Protein AF-A0A8T5IZY3-F1 (afdb_monomer)

Mean predicted aligned error: 6.96 Å

Sequence (265 aa):
MLPIDNRLINNSIRSVAPKVHHLTQMDPHIESLRITPIKRRDYFAEVILPKFEGLDMETSAYTENGKRSVQFMKNILPFMVIAEYDPINHKMFIIPDNLGWGTNETGLTTILGHELVHRCQFLDNPHFLDTYKFLVKKVFGSNAFDIDADEDKSYSDFIQPFMTLVEGDATFVQEQLKNEFYQGAKYNTSGLVNILGVAIGLSSLVTNKRGLMKKVMQYQKGKEIISCIYNESGRGAINRLYQLDYKQIDDIFRLNPFMYKTHIK

Nearest PDB structures (foldseek):
  1ukw-assembly1_A  TM=2.834E-01  e=6.296E+00  Thermus thermophilus

Radius of gyration: 17.86 Å; Cα contacts (8 Å, |Δi|>4): 382; chains: 1; bounding box: 42×43×47 Å

pLDDT: mean 82.26, std 17.33, range [35.75, 98.62]

Secondary structure (DSSP, 8-state):
-----HHHHHHHHHHHHHHHHHHHSS---GGG-EEEE--GGGHIIIIIHHHHHTTT-B----SHHHHHHHHHHHHTGGGT-SEEEETTTTEEEE-GGGB-TT--HHHHHHHHHHHHHHHHHHHS-HHHHHHHHHHHHHHHTTBSSS--TT--TTHHHHHHHHHHHHHHHHHHHHHHIIIII-TT----B-SS---TTTTTTHHHHSS-HHHHHHHHHHHHHHHHHHHHHHHHH-HHHHHHHTTS-HHHHHHHHHS-TT-GGGT--

Solvent-accessible surface area (backbone atoms only — not comparable to full-atom values): 14487 Å² total; per-residue (Å²): 127,74,82,84,44,72,68,55,54,51,51,32,48,68,64,30,40,66,53,48,24,68,72,65,76,40,66,51,57,70,90,74,57,45,77,45,81,44,56,48,87,44,39,39,72,74,47,54,48,53,46,41,48,68,65,76,29,42,79,64,50,83,44,75,66,8,43,49,47,50,50,44,49,55,72,48,49,41,65,28,37,48,53,48,55,40,80,73,77,57,35,33,40,32,23,64,87,42,61,25,83,74,33,40,72,49,18,52,25,37,54,54,36,26,37,36,41,53,45,16,58,38,67,78,22,55,68,44,39,52,49,50,55,50,40,50,42,44,58,30,45,66,25,67,36,32,79,58,92,85,52,58,67,70,39,54,68,34,48,51,36,48,48,20,53,56,48,2,46,23,51,44,51,29,51,48,44,31,69,76,77,27,73,82,43,31,70,35,71,64,90,49,72,83,42,77,75,57,90,68,58,45,84,52,48,78,76,40,78,67,43,52,57,54,50,55,56,41,33,54,49,22,23,52,48,43,52,51,46,36,76,75,59,32,60,70,52,59,60,51,56,56,74,50,55,61,64,61,41,28,56,59,64,69,46,62,87,87,65,61,85,81,79,77,126

Structure (mmCIF, N/CA/C/O backbone):
data_AF-A0A8T5IZY3-F1
#
_entry.id   AF-A0A8T5IZY3-F1
#
loop_
_atom_site.group_PDB
_atom_site.id
_atom_site.type_symbol
_atom_site.label_atom_id
_atom_site.label_alt_id
_atom_site.label_comp_id
_atom_site.label_asym_id
_atom_site.label_entity_id
_atom_site.label_seq_id
_atom_site.pdbx_PDB_ins_code
_atom_site.Cartn_x
_atom_site.Cartn_y
_atom_site.Cartn_z
_atom_site.occupancy
_atom_site.B_iso_or_equiv
_atom_site.auth_seq_id
_atom_site.auth_comp_id
_atom_site.auth_asym_id
_atom_site.auth_atom_id
_atom_site.pdbx_PDB_model_num
ATOM 1 N N . MET A 1 1 ? 7.175 -11.238 24.015 1.00 64.50 1 MET A N 1
ATOM 2 C CA . MET A 1 1 ? 7.022 -11.031 22.558 1.00 64.50 1 MET A CA 1
ATOM 3 C C . MET A 1 1 ? 5.598 -11.421 22.198 1.00 64.50 1 MET A C 1
ATOM 5 O O . MET A 1 1 ? 5.139 -12.422 22.734 1.00 64.50 1 MET A O 1
ATOM 9 N N . LEU A 1 2 ? 4.878 -10.614 21.414 1.00 74.44 2 LEU A N 1
ATOM 10 C CA . LEU A 1 2 ? 3.497 -10.918 21.017 1.00 74.44 2 LEU A CA 1
ATOM 11 C C . LEU A 1 2 ? 3.518 -12.124 20.053 1.00 74.44 2 LEU A C 1
ATOM 13 O O . LEU A 1 2 ? 4.199 -12.028 19.033 1.00 74.44 2 LEU A O 1
ATOM 17 N N . PRO A 1 3 ? 2.861 -13.258 20.359 1.00 81.56 3 PRO A N 1
ATOM 18 C CA . PRO A 1 3 ? 2.833 -14.400 19.451 1.00 81.56 3 PRO A CA 1
ATOM 19 C C . PRO A 1 3 ? 1.930 -14.074 18.259 1.00 81.56 3 PRO A C 1
ATOM 21 O O . PRO A 1 3 ? 0.710 -14.016 18.389 1.00 81.56 3 PRO A O 1
ATOM 24 N N . ILE A 1 4 ? 2.537 -13.823 17.101 1.00 84.00 4 ILE A N 1
ATOM 25 C CA . ILE A 1 4 ? 1.809 -13.514 15.870 1.00 84.00 4 ILE A CA 1
ATOM 26 C C . ILE A 1 4 ? 1.402 -14.821 15.204 1.00 84.00 4 ILE A C 1
ATOM 28 O O . ILE A 1 4 ? 2.190 -15.448 14.499 1.00 84.00 4 ILE A O 1
ATOM 32 N N . ASP A 1 5 ? 0.168 -15.234 15.459 1.00 88.12 5 ASP A N 1
ATOM 33 C CA . ASP A 1 5 ? -0.464 -16.371 14.804 1.00 88.12 5 ASP A CA 1
ATOM 34 C C . ASP A 1 5 ? -1.658 -15.919 13.946 1.00 88.12 5 ASP A C 1
ATOM 36 O O . ASP A 1 5 ? -2.118 -14.773 14.009 1.00 88.12 5 ASP A O 1
ATOM 40 N N . ASN A 1 6 ? -2.179 -16.835 13.127 1.00 88.69 6 ASN A N 1
ATOM 41 C CA . ASN A 1 6 ? -3.319 -16.554 12.252 1.00 88.69 6 ASN A CA 1
ATOM 42 C C . ASN A 1 6 ? -4.572 -16.133 13.032 1.00 88.69 6 ASN A C 1
ATOM 44 O O . ASN A 1 6 ? -5.391 -15.381 12.511 1.00 88.69 6 ASN A O 1
ATOM 48 N N . ARG A 1 7 ? -4.746 -16.604 14.272 1.00 91.44 7 ARG A N 1
ATOM 49 C CA . ARG A 1 7 ? -5.908 -16.248 15.091 1.00 91.44 7 ARG A CA 1
ATOM 50 C C . ARG A 1 7 ? -5.826 -14.784 15.512 1.00 91.44 7 ARG A C 1
ATOM 52 O O . ARG A 1 7 ? -6.809 -14.068 15.351 1.00 91.44 7 ARG A O 1
ATOM 59 N N . LEU A 1 8 ? -4.670 -14.341 16.003 1.00 92.81 8 LEU A N 1
ATOM 60 C CA . LEU A 1 8 ? -4.424 -12.950 16.369 1.00 92.81 8 LEU A CA 1
ATOM 61 C C . LEU A 1 8 ? -4.606 -12.029 15.161 1.00 92.81 8 LEU A C 1
ATOM 63 O O . LEU A 1 8 ? -5.365 -11.070 15.242 1.00 92.81 8 LEU A O 1
ATOM 67 N N . ILE A 1 9 ? -3.986 -12.363 14.026 1.00 92.94 9 ILE A N 1
ATOM 68 C CA . ILE A 1 9 ? -4.105 -11.583 12.786 1.00 92.94 9 ILE A CA 1
ATOM 69 C C . ILE A 1 9 ? -5.571 -11.460 12.355 1.00 92.94 9 ILE A C 1
ATOM 71 O O . ILE A 1 9 ? -6.056 -10.354 12.128 1.00 92.94 9 ILE A O 1
ATOM 75 N N . ASN A 1 10 ? -6.303 -12.575 12.290 1.00 93.94 10 ASN A N 1
ATOM 76 C CA . ASN A 1 10 ? -7.703 -12.568 11.865 1.00 93.94 10 ASN A CA 1
ATOM 77 C C . ASN A 1 10 ? -8.598 -11.773 12.824 1.00 93.94 10 ASN A C 1
ATOM 79 O O . ASN A 1 10 ? -9.490 -11.051 12.376 1.00 93.94 10 ASN A O 1
ATOM 83 N N . ASN A 1 11 ? -8.361 -11.875 14.134 1.00 95.56 11 ASN A N 1
ATOM 84 C CA . ASN A 1 11 ? -9.092 -11.095 15.130 1.00 95.56 11 ASN A CA 1
ATOM 85 C C . ASN A 1 11 ? -8.802 -9.597 14.989 1.00 95.56 11 ASN A C 1
ATOM 87 O O . ASN A 1 11 ? -9.737 -8.794 14.988 1.00 95.56 11 ASN A O 1
ATOM 91 N N . SER A 1 12 ? -7.533 -9.222 14.807 1.00 96.19 12 SER A N 1
ATOM 92 C CA . SER A 1 12 ? -7.134 -7.839 14.551 1.00 96.19 12 SER A CA 1
ATOM 93 C C . SER A 1 12 ? -7.805 -7.291 13.294 1.00 96.19 12 SER A C 1
ATOM 95 O O . SER A 1 12 ? -8.435 -6.241 13.368 1.00 96.19 12 SER A O 1
ATOM 97 N N . ILE A 1 13 ? -7.767 -8.019 12.173 1.00 97.12 13 ILE A N 1
ATOM 98 C CA . ILE A 1 13 ? -8.396 -7.611 10.904 1.00 97.12 13 ILE A CA 1
ATOM 99 C C . ILE A 1 13 ? -9.901 -7.417 11.060 1.00 97.12 13 ILE A C 1
ATOM 101 O O . ILE A 1 13 ? -10.420 -6.366 10.693 1.00 97.12 13 ILE A O 1
ATOM 105 N N . ARG A 1 14 ? -10.605 -8.381 11.666 1.00 97.19 14 ARG A N 1
ATOM 106 C CA . ARG A 1 14 ? -12.050 -8.266 11.929 1.00 97.19 14 ARG A CA 1
ATOM 107 C C . ARG A 1 14 ? -12.381 -7.082 12.837 1.00 97.19 14 ARG A C 1
ATOM 109 O O . ARG A 1 14 ? -13.429 -6.468 12.679 1.00 97.19 14 ARG A O 1
ATOM 116 N N . SER A 1 15 ? -11.492 -6.757 13.774 1.00 97.62 15 SER A N 1
ATOM 117 C CA . SER A 1 15 ? -11.645 -5.606 14.664 1.00 97.62 15 SER A CA 1
ATOM 118 C C . SER A 1 15 ? -11.433 -4.276 13.938 1.00 97.62 15 SER A C 1
ATOM 120 O O . SER A 1 15 ? -12.191 -3.330 14.176 1.00 97.62 15 SER A O 1
ATOM 122 N N . VAL A 1 16 ? -10.418 -4.180 13.073 1.00 98.31 16 VAL A N 1
ATOM 123 C CA . VAL A 1 16 ? -10.015 -2.911 12.449 1.00 98.31 16 VAL A CA 1
ATOM 124 C C . VAL A 1 16 ? -10.756 -2.606 11.150 1.00 98.31 16 VAL A C 1
ATOM 126 O O . VAL A 1 16 ? -11.014 -1.438 10.877 1.00 98.31 16 VAL A O 1
ATOM 129 N N . ALA A 1 17 ? -11.177 -3.615 10.384 1.00 98.50 17 ALA A N 1
ATOM 130 C CA . ALA A 1 17 ? -11.788 -3.415 9.070 1.00 98.50 17 ALA A CA 1
ATOM 131 C C . ALA A 1 17 ? -13.042 -2.518 9.097 1.00 98.50 17 ALA A C 1
ATOM 133 O O . ALA A 1 17 ? -13.081 -1.566 8.320 1.00 98.50 17 ALA A O 1
ATOM 134 N N . PRO A 1 18 ? -14.014 -2.685 10.021 1.00 98.56 18 PRO A N 1
ATOM 135 C CA . PRO A 1 18 ? -15.159 -1.772 10.096 1.00 98.56 18 PRO A CA 1
ATOM 136 C C . PRO A 1 18 ? -14.763 -0.320 10.402 1.00 98.56 18 PRO A C 1
ATOM 138 O O . PRO A 1 18 ? -15.443 0.609 9.978 1.00 98.56 18 PRO A O 1
ATOM 141 N N . LYS A 1 19 ? -13.655 -0.107 11.125 1.00 98.62 19 LYS A N 1
ATOM 142 C CA . LYS A 1 19 ? -13.138 1.231 11.455 1.00 98.62 19 LYS A CA 1
ATOM 143 C C . LYS A 1 19 ? -12.409 1.850 10.266 1.00 98.62 19 LYS A C 1
ATOM 145 O O . LYS A 1 19 ? -12.591 3.031 10.003 1.00 98.62 19 LYS A O 1
ATOM 150 N N . VAL A 1 20 ? -11.643 1.052 9.517 1.00 98.62 20 VAL A N 1
ATOM 151 C CA . VAL A 1 20 ? -11.067 1.474 8.230 1.00 98.62 20 VAL A CA 1
ATOM 152 C C . VAL A 1 20 ? -12.185 1.877 7.279 1.00 98.62 20 VAL A C 1
ATOM 154 O O . VAL A 1 20 ? -12.133 2.977 6.740 1.00 98.62 20 VAL A O 1
ATOM 157 N N . HIS A 1 21 ? -13.232 1.059 7.142 1.00 98.62 21 HIS A N 1
ATOM 158 C CA . HIS A 1 21 ? -14.401 1.399 6.332 1.00 98.62 21 HIS A CA 1
ATOM 159 C C . HIS A 1 21 ? -15.050 2.711 6.787 1.00 98.62 21 HIS A C 1
ATOM 161 O O . HIS A 1 21 ? -15.283 3.600 5.975 1.00 98.62 21 HIS A O 1
ATOM 167 N N . HIS A 1 22 ? -15.269 2.875 8.094 1.00 98.38 22 HIS A N 1
ATOM 168 C CA . HIS A 1 22 ? -15.830 4.100 8.659 1.00 98.38 22 HIS A CA 1
ATOM 169 C C . HIS A 1 22 ? -15.006 5.355 8.323 1.00 98.38 22 HIS A C 1
ATOM 171 O O . HIS A 1 22 ? -15.571 6.359 7.893 1.00 98.38 22 HIS A O 1
ATOM 177 N N . LEU A 1 23 ? -13.681 5.295 8.490 1.00 98.25 23 LEU A N 1
ATOM 178 C CA . LEU A 1 23 ? -12.787 6.437 8.275 1.00 98.25 23 LEU A CA 1
ATOM 179 C C . LEU A 1 23 ? -12.555 6.744 6.791 1.00 98.25 23 LEU A C 1
ATOM 181 O O . LEU A 1 23 ? -12.384 7.903 6.416 1.00 98.25 23 LEU A O 1
ATOM 185 N N . THR A 1 24 ? -12.538 5.716 5.941 1.00 98.12 24 THR A N 1
ATOM 186 C CA . THR A 1 24 ? -12.187 5.860 4.520 1.00 98.12 24 THR A CA 1
ATOM 187 C C . THR A 1 24 ? -13.387 5.973 3.590 1.00 98.12 24 THR A C 1
ATOM 189 O O . THR A 1 24 ? -13.258 6.514 2.491 1.00 98.12 24 THR A O 1
ATOM 192 N N . GLN A 1 25 ? -14.546 5.473 4.023 1.00 98.12 25 GLN A N 1
ATOM 193 C CA . GLN A 1 25 ? -15.721 5.222 3.184 1.00 98.12 25 GLN A CA 1
ATOM 194 C C . GLN A 1 25 ? -15.439 4.248 2.022 1.00 98.12 25 GLN A C 1
ATOM 196 O O . GLN A 1 25 ? -16.161 4.259 1.031 1.00 98.12 25 GLN A O 1
ATOM 201 N N . MET A 1 26 ? -14.395 3.421 2.144 1.00 97.94 26 MET A N 1
ATOM 202 C CA . MET A 1 26 ? -13.994 2.395 1.175 1.00 97.94 26 MET A CA 1
ATOM 203 C C . MET A 1 26 ? -14.185 0.994 1.764 1.00 97.94 26 MET A C 1
ATOM 205 O O . MET A 1 26 ? -14.138 0.824 2.986 1.00 97.94 26 MET A O 1
ATOM 209 N N . ASP A 1 27 ? -14.416 -0.013 0.929 1.00 97.81 27 ASP A N 1
ATOM 210 C CA . ASP A 1 27 ? -14.568 -1.403 1.365 1.00 97.81 27 ASP A CA 1
ATOM 211 C C . ASP A 1 27 ? -13.183 -2.058 1.574 1.00 97.81 27 ASP A C 1
ATOM 213 O O . ASP A 1 27 ? -12.363 -2.095 0.657 1.00 97.81 27 ASP A O 1
ATOM 217 N N . PRO A 1 28 ? -12.868 -2.596 2.769 1.00 96.69 28 PRO A N 1
ATOM 218 C CA . PRO A 1 28 ? -11.618 -3.322 2.997 1.00 96.69 28 PRO A CA 1
ATOM 219 C C . PRO A 1 28 ? -11.541 -4.696 2.310 1.00 96.69 28 PRO A C 1
ATOM 221 O O . PRO A 1 28 ? -10.475 -5.322 2.320 1.00 96.69 28 PRO A O 1
ATOM 224 N N . HIS A 1 29 ? -12.642 -5.204 1.743 1.00 96.44 29 HIS A N 1
ATOM 225 C CA . HIS A 1 29 ? -12.720 -6.480 1.019 1.00 96.44 29 HIS A CA 1
ATOM 226 C C . HIS A 1 29 ? -12.150 -7.658 1.817 1.00 96.44 29 HIS A C 1
ATOM 228 O O . HIS A 1 29 ? -11.317 -8.424 1.314 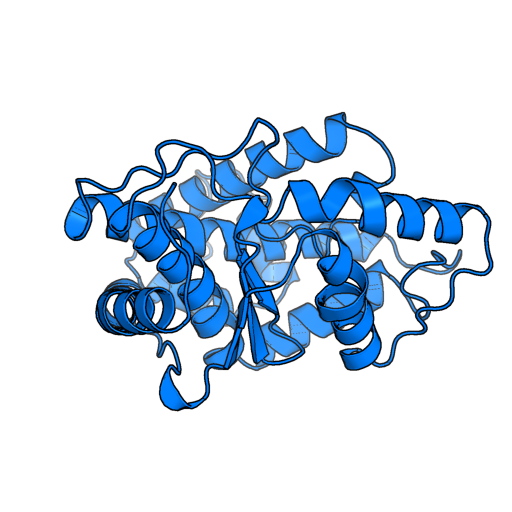1.00 96.44 29 HIS A O 1
ATOM 234 N N . ILE A 1 30 ? -12.542 -7.787 3.090 1.00 96.19 30 ILE A N 1
ATOM 235 C CA . ILE A 1 30 ? -11.953 -8.785 4.003 1.00 96.19 30 ILE A CA 1
ATOM 236 C C . ILE A 1 30 ? -12.302 -10.230 3.638 1.00 96.19 30 ILE A C 1
ATOM 238 O O . ILE A 1 30 ? -11.561 -11.138 4.001 1.00 96.19 30 ILE A O 1
ATOM 242 N N . GLU A 1 31 ? -13.400 -10.460 2.916 1.00 94.69 31 GLU A N 1
ATOM 243 C CA . GLU A 1 31 ? -13.842 -11.808 2.532 1.00 94.69 31 GLU A CA 1
ATOM 244 C C . GLU A 1 31 ? -12.887 -12.470 1.531 1.00 94.69 31 GLU A C 1
ATOM 246 O O . GLU A 1 31 ? -12.676 -13.681 1.570 1.00 94.69 31 GLU A O 1
ATOM 251 N N . SER A 1 32 ? -12.265 -11.669 0.663 1.00 94.56 32 SER A N 1
ATOM 252 C CA . SER A 1 32 ? -11.286 -12.121 -0.330 1.00 94.56 32 SER A CA 1
ATOM 253 C C . SER A 1 32 ? -9.836 -11.878 0.103 1.00 94.56 32 SER A C 1
ATOM 255 O O . SER A 1 32 ? -8.904 -12.133 -0.666 1.00 94.56 32 SER A O 1
ATOM 257 N N . LEU A 1 33 ? -9.616 -11.375 1.322 1.00 95.06 33 LEU A N 1
ATOM 258 C CA . LEU A 1 33 ? -8.288 -11.040 1.819 1.00 95.06 33 LEU A CA 1
ATOM 259 C C . LEU A 1 33 ? -7.495 -12.304 2.163 1.00 95.06 33 LEU A C 1
ATOM 261 O O . LEU A 1 33 ? -7.874 -13.099 3.023 1.00 95.06 33 LEU A O 1
ATOM 265 N N . ARG A 1 34 ? -6.336 -12.455 1.520 1.00 93.69 34 ARG A N 1
ATOM 266 C CA . ARG A 1 34 ? -5.346 -13.483 1.847 1.00 93.69 34 ARG A CA 1
ATOM 267 C C . ARG A 1 34 ? -4.209 -12.850 2.631 1.00 93.69 34 ARG A C 1
ATOM 269 O O . ARG A 1 34 ? -3.553 -11.947 2.116 1.00 93.69 34 ARG A O 1
ATOM 276 N N . ILE A 1 35 ? -3.975 -13.337 3.848 1.00 93.12 35 ILE A N 1
ATOM 277 C CA . ILE A 1 35 ? -2.888 -12.869 4.713 1.00 93.12 35 ILE A CA 1
ATOM 278 C C . ILE A 1 35 ? -1.918 -14.013 4.963 1.00 93.12 35 ILE A C 1
ATOM 280 O O . ILE A 1 35 ? -2.339 -15.131 5.265 1.00 93.12 35 ILE A O 1
ATOM 284 N N . THR A 1 36 ? -0.623 -13.752 4.827 1.00 91.12 36 THR A N 1
ATOM 285 C CA . THR A 1 36 ? 0.415 -14.769 5.009 1.00 91.12 36 THR A CA 1
ATOM 286 C C . THR A 1 36 ? 1.536 -14.232 5.898 1.00 91.12 36 THR A C 1
ATOM 288 O O . THR A 1 36 ? 2.240 -13.298 5.508 1.00 91.12 36 THR A O 1
ATOM 291 N N . PRO A 1 37 ? 1.721 -14.797 7.105 1.00 92.19 37 PRO A N 1
ATOM 292 C CA . PRO A 1 37 ? 2.926 -14.574 7.889 1.00 92.19 37 PRO A CA 1
ATOM 293 C C . PRO A 1 37 ? 4.115 -15.249 7.202 1.00 92.19 37 PRO A C 1
ATOM 295 O O . PRO A 1 37 ? 4.074 -16.450 6.939 1.00 92.19 37 PRO A O 1
ATOM 298 N N . ILE A 1 38 ? 5.179 -14.496 6.954 1.00 92.62 38 ILE A N 1
ATOM 299 C CA . ILE A 1 38 ? 6.391 -14.960 6.275 1.00 92.62 38 ILE A CA 1
ATOM 300 C C . ILE A 1 38 ? 7.630 -14.636 7.109 1.00 92.62 38 ILE A C 1
ATOM 302 O O . ILE A 1 38 ? 7.635 -13.718 7.931 1.00 92.62 38 ILE A O 1
ATOM 306 N N . LYS A 1 39 ? 8.711 -15.393 6.911 1.00 91.81 39 LYS A N 1
ATOM 307 C CA . LYS A 1 39 ? 10.001 -15.089 7.551 1.00 91.81 39 LYS A CA 1
ATOM 308 C C . LYS A 1 39 ? 10.762 -14.077 6.705 1.00 91.81 39 LYS A C 1
ATOM 310 O O . LYS A 1 39 ? 10.642 -14.073 5.483 1.00 91.81 39 LYS A O 1
ATOM 315 N N . ARG A 1 40 ? 11.641 -13.283 7.331 1.00 89.56 40 ARG A N 1
ATOM 316 C CA . ARG A 1 40 ? 12.478 -12.287 6.619 1.00 89.56 40 ARG A CA 1
ATOM 317 C C . ARG A 1 40 ? 13.182 -12.858 5.387 1.00 89.56 40 ARG A C 1
ATOM 319 O O . ARG A 1 40 ? 13.176 -12.252 4.324 1.00 89.56 40 ARG A O 1
ATOM 326 N N . ARG A 1 41 ? 13.787 -14.037 5.536 1.00 91.50 41 ARG A N 1
ATOM 327 C CA . ARG A 1 41 ? 14.552 -14.704 4.469 1.00 91.50 41 ARG A CA 1
ATOM 328 C C . ARG A 1 41 ? 13.704 -15.070 3.245 1.00 91.50 41 ARG A C 1
ATOM 330 O O . ARG A 1 41 ? 14.260 -15.201 2.161 1.00 91.50 41 ARG A O 1
ATOM 337 N N . ASP A 1 42 ? 12.394 -15.220 3.431 1.00 93.62 42 ASP A N 1
ATOM 338 C CA . ASP A 1 42 ? 11.466 -15.667 2.396 1.00 93.62 42 ASP A CA 1
ATOM 339 C C . ASP A 1 42 ? 10.813 -14.467 1.673 1.00 93.62 42 ASP A C 1
ATOM 341 O O . ASP A 1 42 ? 10.328 -14.615 0.557 1.00 93.62 42 ASP A O 1
ATOM 345 N N . TYR A 1 43 ? 10.899 -13.244 2.225 1.00 90.25 43 TYR A N 1
ATOM 346 C CA . TYR A 1 43 ? 10.286 -12.022 1.669 1.00 90.25 43 TYR A CA 1
ATOM 347 C C . TYR A 1 43 ? 10.638 -11.755 0.202 1.00 90.25 43 TYR A C 1
ATOM 349 O O . TYR A 1 43 ? 9.770 -11.415 -0.597 1.00 90.25 43 TYR A O 1
ATOM 357 N N . PHE A 1 44 ? 11.899 -11.945 -0.193 1.00 91.12 44 PHE A N 1
ATOM 358 C CA . PHE A 1 44 ? 12.274 -11.741 -1.592 1.00 91.12 44 PHE A CA 1
ATOM 359 C C . PHE A 1 44 ? 11.562 -12.727 -2.532 1.00 91.12 44 PHE A C 1
ATOM 361 O O . PHE A 1 44 ? 11.080 -12.329 -3.587 1.00 91.12 44 PHE A O 1
ATOM 368 N N . ALA A 1 45 ? 11.495 -14.003 -2.150 1.00 93.88 45 ALA A N 1
ATOM 369 C CA . ALA A 1 45 ? 10.923 -15.052 -2.987 1.00 93.88 45 ALA A CA 1
ATOM 370 C C . ALA A 1 45 ? 9.388 -15.066 -2.958 1.00 93.88 45 ALA A C 1
ATOM 372 O O . ALA A 1 45 ? 8.768 -15.386 -3.963 1.00 93.88 45 ALA A O 1
ATOM 373 N N . GLU A 1 46 ? 8.779 -14.714 -1.824 1.00 93.00 46 GLU A N 1
ATOM 374 C CA . GLU A 1 46 ? 7.325 -14.758 -1.642 1.00 93.00 46 GLU A CA 1
ATOM 375 C C . GLU A 1 46 ? 6.617 -13.439 -1.981 1.00 93.00 46 GLU A C 1
ATOM 377 O O . GLU A 1 46 ? 5.418 -13.458 -2.260 1.00 93.00 46 GLU A O 1
ATOM 382 N N . VAL A 1 47 ? 7.334 -12.306 -1.976 1.00 90.00 47 VAL A N 1
ATOM 383 C CA . VAL A 1 47 ? 6.748 -10.969 -2.193 1.00 90.00 47 VAL A CA 1
ATOM 384 C C . VAL A 1 47 ? 7.370 -10.258 -3.389 1.00 90.00 47 VAL A C 1
ATOM 386 O O . VAL A 1 47 ? 6.651 -9.851 -4.296 1.00 90.00 47 VAL A O 1
ATOM 389 N N . ILE A 1 48 ? 8.698 -10.112 -3.423 1.00 89.06 48 ILE A N 1
ATOM 390 C CA . ILE A 1 48 ? 9.359 -9.290 -4.451 1.00 89.06 48 ILE A CA 1
ATOM 391 C C . ILE A 1 48 ? 9.300 -9.944 -5.836 1.00 89.06 48 ILE A C 1
ATOM 393 O O . ILE A 1 48 ? 8.871 -9.288 -6.782 1.00 89.06 48 ILE A O 1
ATOM 397 N N . LEU A 1 49 ? 9.689 -11.219 -5.969 1.00 91.38 49 LEU A N 1
ATOM 398 C CA . LEU A 1 49 ? 9.628 -11.914 -7.264 1.00 91.38 49 LEU A CA 1
ATOM 399 C C . LEU A 1 49 ? 8.195 -11.991 -7.817 1.00 91.38 49 LEU A C 1
ATOM 401 O O . LEU A 1 49 ? 7.984 -11.492 -8.924 1.00 91.38 49 LEU A O 1
ATOM 405 N N . PRO A 1 50 ? 7.188 -12.485 -7.064 1.00 92.81 50 PRO A N 1
ATOM 406 C CA . PRO A 1 50 ? 5.837 -12.638 -7.602 1.00 92.81 50 PRO A CA 1
ATOM 407 C C . PRO A 1 50 ? 5.182 -11.304 -7.962 1.00 92.81 50 PRO A C 1
ATOM 409 O O . PRO A 1 50 ? 4.287 -11.258 -8.802 1.00 92.81 50 PRO A O 1
ATOM 412 N N . LYS A 1 51 ? 5.596 -10.200 -7.330 1.00 90.25 51 LYS A N 1
ATOM 413 C CA . LYS A 1 51 ? 5.112 -8.858 -7.668 1.00 90.25 51 LYS A CA 1
ATOM 414 C C . LYS A 1 51 ? 5.541 -8.434 -9.069 1.00 90.25 51 LYS A C 1
ATOM 416 O O . LYS A 1 51 ? 4.708 -7.958 -9.832 1.00 90.25 51 LYS A O 1
ATOM 421 N N . PHE A 1 52 ? 6.818 -8.607 -9.404 1.00 90.25 52 PHE A N 1
ATOM 422 C CA . PHE A 1 52 ? 7.330 -8.274 -10.734 1.00 90.25 52 PHE A CA 1
ATOM 423 C C . PHE A 1 52 ? 6.875 -9.284 -11.793 1.00 90.25 52 PHE A C 1
ATOM 425 O O . PHE A 1 52 ? 6.492 -8.889 -12.890 1.00 90.25 52 PHE A O 1
ATOM 432 N N . GLU A 1 53 ? 6.804 -10.570 -11.450 1.00 92.25 53 GLU A N 1
ATOM 433 C CA . GLU A 1 53 ? 6.242 -11.599 -12.334 1.00 92.25 53 GLU A CA 1
ATOM 434 C C . GLU A 1 53 ? 4.757 -11.349 -12.631 1.00 92.25 53 GLU A C 1
ATOM 436 O O . GLU A 1 53 ? 4.332 -11.471 -13.773 1.00 92.25 53 GLU A O 1
ATOM 441 N N . GLY A 1 54 ? 3.971 -10.911 -11.639 1.00 90.94 54 GLY A N 1
ATOM 442 C CA . GLY A 1 54 ? 2.573 -10.501 -11.829 1.00 90.94 54 GLY A CA 1
ATOM 443 C C . GLY A 1 54 ? 2.398 -9.228 -12.669 1.00 90.94 54 GLY A C 1
ATOM 444 O O . GLY A 1 54 ? 1.278 -8.873 -13.035 1.00 90.94 54 GLY A O 1
ATOM 445 N N . LEU A 1 55 ? 3.497 -8.536 -12.976 1.00 89.94 55 LEU A N 1
ATOM 446 C CA . LEU A 1 55 ? 3.569 -7.447 -13.946 1.00 89.94 55 LEU A CA 1
ATOM 447 C C . LEU A 1 55 ? 4.132 -7.917 -15.297 1.00 89.94 55 LEU A C 1
ATOM 449 O O . LEU A 1 55 ? 4.406 -7.078 -16.149 1.00 89.94 55 LEU A O 1
ATOM 453 N N . ASP A 1 56 ? 4.298 -9.216 -15.531 1.00 92.31 56 ASP A N 1
ATOM 454 C CA . ASP A 1 56 ? 4.903 -9.766 -16.751 1.00 92.31 56 ASP A CA 1
ATOM 455 C C . ASP A 1 56 ? 6.322 -9.225 -17.015 1.00 92.31 56 ASP A C 1
ATOM 457 O O . ASP A 1 56 ? 6.719 -9.019 -18.163 1.00 92.31 56 ASP A O 1
ATOM 461 N N . MET A 1 57 ? 7.077 -8.937 -15.951 1.00 87.44 57 MET A N 1
ATOM 462 C CA . MET A 1 57 ? 8.450 -8.440 -16.045 1.00 87.44 57 MET A CA 1
ATOM 463 C C . MET A 1 57 ? 9.453 -9.577 -15.883 1.00 87.44 57 MET A C 1
ATOM 465 O O . MET A 1 57 ? 9.248 -10.499 -15.091 1.00 87.44 57 MET A O 1
ATOM 469 N N . GLU A 1 58 ? 10.579 -9.485 -16.588 1.00 90.12 58 GLU A N 1
ATOM 470 C CA . GLU A 1 58 ? 11.689 -10.404 -16.377 1.00 90.12 58 GLU A CA 1
ATOM 471 C C . GLU A 1 58 ? 12.340 -10.151 -15.007 1.00 90.12 58 GLU A C 1
ATOM 473 O O . GLU A 1 58 ? 12.585 -9.011 -14.615 1.00 90.12 58 GLU A O 1
ATOM 478 N N . THR A 1 59 ? 12.623 -11.224 -14.266 1.00 90.00 59 THR A N 1
ATOM 479 C CA . THR A 1 59 ? 13.205 -11.181 -12.910 1.00 90.00 59 THR A CA 1
ATOM 480 C C . THR A 1 59 ? 14.587 -11.838 -12.838 1.00 90.00 59 THR A C 1
ATOM 482 O O . THR A 1 59 ? 15.110 -12.146 -11.762 1.00 90.00 59 THR A O 1
ATOM 485 N N . SER A 1 60 ? 15.222 -12.050 -13.987 1.00 89.94 60 SER A N 1
ATOM 486 C CA . SER A 1 60 ? 16.613 -12.483 -14.066 1.00 89.94 60 SER A CA 1
ATOM 487 C C . SER A 1 60 ? 17.547 -11.283 -13.934 1.00 89.94 60 SER A C 1
ATOM 489 O O . SER A 1 60 ? 17.355 -10.272 -14.595 1.00 89.94 60 SER A O 1
ATOM 491 N N . ALA A 1 61 ? 18.585 -11.407 -13.106 1.00 88.00 61 ALA A N 1
ATOM 492 C CA . ALA A 1 61 ? 19.626 -10.390 -12.961 1.00 88.00 61 ALA A CA 1
ATOM 493 C C . ALA A 1 61 ? 20.914 -10.829 -13.676 1.00 88.00 61 ALA A C 1
ATOM 495 O O . ALA A 1 61 ? 21.746 -11.553 -13.111 1.00 88.00 61 ALA A O 1
ATOM 496 N N . TYR A 1 62 ? 21.080 -10.402 -14.923 1.00 87.69 62 TYR A N 1
ATOM 497 C CA . TYR A 1 62 ? 22.228 -10.727 -15.765 1.00 87.69 62 TYR A CA 1
ATOM 498 C C . TYR A 1 62 ? 23.399 -9.778 -15.515 1.00 87.69 62 TYR A C 1
ATOM 500 O O . TYR A 1 62 ? 24.554 -10.223 -15.456 1.00 87.69 62 TYR A O 1
ATOM 508 N N . THR A 1 63 ? 23.117 -8.486 -15.319 1.00 84.81 63 THR A N 1
ATOM 509 C CA . THR A 1 63 ? 24.155 -7.469 -15.123 1.00 84.81 63 THR A CA 1
ATOM 510 C C . THR A 1 63 ? 24.702 -7.477 -13.695 1.00 84.81 63 THR A C 1
ATOM 512 O O . THR A 1 63 ? 24.067 -7.927 -12.740 1.00 84.81 63 THR A O 1
ATOM 515 N N . GLU A 1 64 ? 25.909 -6.940 -13.515 1.00 82.88 64 GLU A N 1
ATOM 516 C CA . GLU A 1 64 ? 26.494 -6.763 -12.180 1.00 82.88 64 GLU A CA 1
ATOM 517 C C . GLU A 1 64 ? 25.662 -5.801 -11.314 1.00 82.88 64 GLU A C 1
ATOM 519 O O . GLU A 1 64 ? 25.493 -6.016 -10.113 1.00 82.88 64 GLU A O 1
ATOM 524 N N . ASN A 1 65 ? 25.083 -4.764 -11.926 1.00 78.81 65 ASN A N 1
ATOM 525 C CA . ASN A 1 65 ? 24.202 -3.833 -11.227 1.00 78.81 65 ASN A CA 1
ATOM 526 C C . ASN A 1 65 ? 22.896 -4.511 -10.802 1.00 78.81 65 ASN A C 1
ATOM 528 O O . ASN A 1 65 ? 22.504 -4.367 -9.645 1.00 78.81 65 ASN A O 1
ATOM 532 N N . GLY A 1 66 ? 22.273 -5.309 -11.671 1.00 82.69 66 GLY A N 1
ATOM 533 C CA . GLY A 1 66 ? 21.070 -6.055 -11.311 1.00 82.69 66 GLY A CA 1
ATOM 534 C C . GLY A 1 66 ? 21.319 -7.084 -10.218 1.00 82.69 66 GLY A C 1
ATOM 535 O O . GLY A 1 66 ? 20.535 -7.190 -9.273 1.00 82.69 66 GLY A O 1
ATOM 536 N N . LYS A 1 67 ? 22.472 -7.766 -10.233 1.00 86.62 67 LYS A N 1
ATOM 537 C CA . LYS A 1 67 ? 22.876 -8.664 -9.135 1.00 86.62 67 LYS A CA 1
ATOM 538 C C . LYS A 1 67 ? 22.989 -7.923 -7.802 1.00 86.62 67 LYS A C 1
ATOM 540 O O . LYS A 1 67 ? 22.530 -8.439 -6.780 1.00 86.62 67 LYS A O 1
ATOM 545 N N . ARG A 1 68 ? 23.544 -6.706 -7.794 1.00 81.19 68 ARG A N 1
ATOM 546 C CA . ARG A 1 68 ? 23.606 -5.853 -6.592 1.00 81.19 68 ARG A CA 1
ATOM 547 C C . ARG A 1 68 ? 22.222 -5.401 -6.135 1.00 81.19 68 ARG A C 1
ATOM 549 O O . ARG A 1 68 ? 21.952 -5.459 -4.935 1.00 81.19 68 ARG A O 1
ATOM 556 N N . SER A 1 69 ? 21.337 -5.021 -7.057 1.00 79.81 69 SER A N 1
ATOM 557 C CA . SER A 1 69 ? 19.936 -4.702 -6.752 1.00 79.81 69 SER A CA 1
ATOM 558 C C . SER A 1 69 ? 19.240 -5.882 -6.072 1.00 79.81 69 SER A C 1
ATOM 560 O O . SER A 1 69 ? 18.649 -5.719 -5.004 1.00 79.81 69 SER A O 1
ATOM 562 N N . VAL A 1 70 ? 19.382 -7.095 -6.617 1.00 86.12 70 VAL A N 1
ATOM 563 C CA . VAL A 1 70 ? 18.833 -8.322 -6.020 1.00 86.12 70 VAL A CA 1
ATOM 564 C C . VAL A 1 70 ? 19.416 -8.584 -4.632 1.00 86.12 70 VAL A C 1
ATOM 566 O O . VAL A 1 70 ? 18.669 -8.888 -3.704 1.00 86.12 70 VAL A O 1
ATOM 569 N N . GLN A 1 71 ? 20.730 -8.445 -4.444 1.00 85.56 71 GLN A N 1
ATOM 570 C CA . GLN A 1 71 ? 21.351 -8.615 -3.125 1.00 85.56 71 GLN A CA 1
ATOM 571 C C . GLN A 1 71 ? 20.832 -7.594 -2.107 1.00 85.56 71 GLN A C 1
ATOM 573 O O . GLN A 1 71 ? 20.544 -7.963 -0.968 1.00 85.56 71 GLN A O 1
ATOM 578 N N . PHE A 1 72 ? 20.668 -6.331 -2.505 1.00 81.81 72 PHE A N 1
ATOM 579 C CA . PHE A 1 72 ? 20.067 -5.303 -1.658 1.00 81.81 72 PHE A CA 1
ATOM 580 C C . PHE A 1 72 ? 18.628 -5.676 -1.270 1.00 81.81 72 PHE A C 1
ATOM 582 O O . PHE A 1 72 ? 18.282 -5.656 -0.086 1.00 81.81 72 PHE A O 1
ATOM 589 N N . MET A 1 73 ? 17.814 -6.094 -2.244 1.00 82.50 73 MET A N 1
ATOM 590 C CA . MET A 1 73 ? 16.434 -6.526 -2.012 1.00 82.50 73 MET A CA 1
ATOM 591 C C . MET A 1 73 ? 16.323 -7.761 -1.119 1.00 82.50 73 MET A C 1
ATOM 593 O O . MET A 1 73 ? 15.400 -7.844 -0.319 1.00 82.50 73 MET A O 1
ATOM 597 N N . LYS A 1 74 ? 17.271 -8.697 -1.206 1.00 86.44 74 LYS A N 1
ATOM 598 C CA . LYS A 1 74 ? 17.310 -9.895 -0.356 1.00 86.44 74 LYS A CA 1
ATOM 599 C C . LYS A 1 74 ? 17.786 -9.613 1.064 1.00 86.44 74 LYS A C 1
ATOM 601 O O . LYS A 1 74 ? 17.284 -10.221 2.001 1.00 86.44 74 LYS A O 1
ATOM 606 N N . ASN A 1 75 ? 18.761 -8.723 1.230 1.00 83.31 75 ASN A N 1
ATOM 607 C CA . ASN A 1 75 ? 19.488 -8.603 2.495 1.00 83.31 75 ASN A CA 1
ATOM 608 C C . ASN A 1 75 ? 19.076 -7.393 3.334 1.00 83.31 75 ASN A C 1
ATOM 610 O O . ASN A 1 75 ? 19.289 -7.407 4.542 1.00 83.31 75 ASN A O 1
ATOM 614 N N . ILE A 1 76 ? 18.515 -6.347 2.721 1.00 81.19 76 ILE A N 1
ATOM 615 C CA . ILE A 1 76 ? 18.182 -5.095 3.413 1.00 81.19 76 ILE A CA 1
ATOM 616 C C . ILE A 1 76 ? 16.674 -4.924 3.549 1.00 81.19 76 ILE A C 1
ATOM 618 O O . ILE A 1 76 ? 16.187 -4.718 4.660 1.00 81.19 76 ILE A O 1
ATOM 622 N N . LEU A 1 77 ? 15.924 -5.053 2.451 1.00 77.62 77 LEU A N 1
ATOM 623 C CA . LEU A 1 77 ? 14.480 -4.798 2.468 1.00 77.62 77 LEU A CA 1
ATOM 624 C C . LEU A 1 77 ? 13.687 -5.621 3.484 1.00 77.62 77 LEU A C 1
ATOM 626 O O . LEU A 1 77 ? 12.847 -5.029 4.164 1.00 77.62 77 LEU A O 1
ATOM 630 N N . PRO A 1 78 ? 13.962 -6.924 3.691 1.00 84.06 78 PRO A N 1
ATOM 631 C CA . PRO A 1 78 ? 13.177 -7.706 4.631 1.00 84.06 78 PRO A CA 1
ATOM 632 C C . PRO A 1 78 ? 13.328 -7.254 6.079 1.00 84.06 78 PRO A C 1
ATOM 634 O O . PRO A 1 78 ? 12.569 -7.711 6.919 1.00 84.06 78 PRO A O 1
ATOM 637 N N . PHE A 1 79 ? 14.300 -6.401 6.411 1.00 82.00 79 PHE A N 1
ATOM 638 C CA . PHE A 1 79 ? 14.462 -5.834 7.754 1.00 82.00 79 PHE A CA 1
ATOM 639 C C . PHE A 1 79 ? 13.725 -4.501 7.934 1.00 82.00 79 PHE A C 1
ATOM 641 O O . PHE A 1 79 ? 13.677 -3.981 9.045 1.00 82.00 79 PHE A O 1
ATOM 648 N N . MET A 1 80 ? 13.167 -3.948 6.854 1.00 73.94 80 MET A N 1
ATOM 649 C CA . MET A 1 80 ? 12.513 -2.637 6.827 1.00 73.94 80 MET A CA 1
ATOM 650 C C . MET A 1 80 ? 10.982 -2.706 6.777 1.00 73.94 80 MET A C 1
ATOM 652 O O . MET A 1 80 ? 10.317 -1.689 6.968 1.00 73.94 80 MET A O 1
ATOM 656 N N . VAL A 1 81 ? 10.429 -3.889 6.501 1.00 78.19 81 VAL A N 1
ATOM 657 C CA . VAL A 1 81 ? 9.002 -4.095 6.226 1.00 78.19 81 VAL A CA 1
ATOM 658 C C . VAL A 1 81 ? 8.386 -4.956 7.319 1.00 78.19 81 VAL A C 1
ATOM 660 O O . VAL A 1 81 ? 8.803 -6.089 7.529 1.00 78.19 81 VAL A O 1
ATOM 663 N N . ILE A 1 82 ? 7.391 -4.438 8.034 1.00 84.31 82 ILE A N 1
ATOM 664 C CA . ILE A 1 82 ? 6.660 -5.218 9.047 1.00 84.31 82 ILE A CA 1
ATOM 665 C C . ILE A 1 82 ? 5.481 -5.947 8.417 1.00 84.31 82 ILE A C 1
ATOM 667 O O . ILE A 1 82 ? 5.267 -7.127 8.686 1.00 84.31 82 ILE A O 1
ATOM 671 N N . ALA A 1 83 ? 4.721 -5.236 7.600 1.00 87.94 83 ALA A N 1
ATOM 672 C CA . ALA A 1 83 ? 3.616 -5.760 6.831 1.00 87.94 83 ALA A CA 1
ATOM 673 C C . ALA A 1 83 ? 3.590 -5.046 5.480 1.00 87.94 83 ALA A C 1
ATOM 675 O O . ALA A 1 83 ? 4.205 -3.991 5.330 1.00 87.94 83 ALA A O 1
ATOM 676 N N . GLU A 1 84 ? 2.947 -5.666 4.502 1.00 88.75 84 GLU A N 1
ATOM 677 C CA . GLU A 1 84 ? 2.774 -5.084 3.178 1.00 88.75 84 GLU A CA 1
ATOM 678 C C . GLU A 1 84 ? 1.547 -5.681 2.504 1.00 88.75 84 GLU A C 1
ATOM 680 O O . GLU A 1 84 ? 1.425 -6.903 2.378 1.00 88.75 84 GLU A O 1
ATOM 685 N N . TYR A 1 85 ? 0.666 -4.821 2.014 1.00 92.69 85 TYR A N 1
ATOM 686 C CA . TYR A 1 85 ? -0.294 -5.186 0.991 1.00 92.69 85 TYR A CA 1
ATOM 687 C C . TYR A 1 85 ? 0.344 -5.115 -0.402 1.00 92.69 85 TYR A C 1
ATOM 689 O O . TYR A 1 85 ? 0.817 -4.069 -0.844 1.00 92.69 85 TYR A O 1
ATOM 697 N N . ASP A 1 86 ? 0.324 -6.237 -1.117 1.00 92.12 86 ASP A N 1
ATOM 698 C CA . ASP A 1 86 ? 0.678 -6.312 -2.527 1.00 92.12 86 ASP A CA 1
ATOM 699 C C . ASP A 1 86 ? -0.579 -6.155 -3.398 1.00 92.12 86 ASP A C 1
ATOM 701 O O . ASP A 1 86 ? -1.391 -7.089 -3.485 1.00 92.12 86 ASP A O 1
ATOM 705 N N . PRO A 1 87 ? -0.745 -5.008 -4.080 1.00 91.44 87 PRO A N 1
ATOM 706 C CA . PRO A 1 87 ? -1.906 -4.767 -4.921 1.00 91.44 87 PRO A CA 1
ATOM 707 C C . PRO A 1 87 ? -1.884 -5.547 -6.240 1.00 91.44 87 PRO A C 1
ATOM 709 O O . PRO A 1 87 ? -2.931 -5.667 -6.869 1.00 91.44 87 PRO A O 1
ATOM 712 N N . ILE A 1 88 ? -0.734 -6.088 -6.663 1.00 91.94 88 ILE A N 1
ATOM 713 C CA . ILE A 1 88 ? -0.622 -6.875 -7.901 1.00 91.94 88 ILE A CA 1
ATOM 714 C C . ILE A 1 88 ? -1.189 -8.275 -7.691 1.00 91.94 88 ILE A C 1
ATOM 716 O O . ILE A 1 88 ? -1.989 -8.752 -8.491 1.00 91.94 88 ILE A O 1
ATOM 720 N N . ASN A 1 89 ? -0.810 -8.913 -6.583 1.00 92.25 89 ASN A N 1
ATOM 721 C CA . ASN A 1 89 ? -1.235 -10.274 -6.260 1.00 92.25 89 ASN A CA 1
ATOM 722 C C . ASN A 1 89 ? -2.420 -10.341 -5.285 1.00 92.25 89 ASN A C 1
ATOM 724 O O . ASN A 1 89 ? -2.852 -11.438 -4.925 1.00 92.25 89 ASN A O 1
ATOM 728 N N . HIS A 1 90 ? -2.934 -9.191 -4.838 1.00 92.62 90 HIS A N 1
ATOM 729 C CA . HIS A 1 90 ? -4.040 -9.060 -3.883 1.00 92.62 90 HIS A CA 1
ATOM 730 C C . HIS A 1 90 ? -3.816 -9.813 -2.560 1.00 92.62 90 HIS A C 1
ATOM 732 O O . HIS A 1 90 ? -4.746 -10.395 -1.989 1.00 92.62 90 HIS A O 1
ATOM 738 N N . LYS A 1 91 ? -2.578 -9.796 -2.058 1.00 93.81 91 LYS A N 1
ATOM 739 C CA . LYS A 1 91 ? -2.155 -10.493 -0.833 1.00 93.81 91 LYS A CA 1
ATOM 740 C C . LYS A 1 91 ? -1.593 -9.510 0.179 1.00 93.81 91 LYS A C 1
ATOM 742 O O . LYS A 1 91 ? -0.970 -8.526 -0.190 1.00 93.81 91 LYS A O 1
ATOM 747 N N . MET A 1 92 ? -1.785 -9.805 1.456 1.00 93.56 92 MET A N 1
ATOM 748 C CA . MET A 1 92 ? -1.130 -9.103 2.550 1.00 93.56 92 MET A CA 1
ATOM 749 C C . MET A 1 92 ? -0.099 -10.021 3.194 1.00 93.56 92 MET A C 1
ATOM 751 O O . MET A 1 92 ? -0.382 -11.177 3.513 1.00 93.56 92 MET A O 1
ATOM 755 N N . PHE A 1 93 ? 1.092 -9.496 3.417 1.00 92.75 93 PHE A N 1
ATOM 756 C CA . PHE A 1 93 ? 2.179 -10.204 4.067 1.00 92.75 93 PHE A CA 1
ATOM 757 C C . PHE A 1 93 ? 2.485 -9.551 5.401 1.00 92.75 93 PHE A C 1
ATOM 759 O O . PHE A 1 93 ? 2.351 -8.341 5.561 1.00 92.75 93 PHE A O 1
ATOM 766 N N . ILE A 1 94 ? 2.902 -10.362 6.365 1.00 90.69 94 ILE A N 1
ATOM 767 C CA . ILE A 1 94 ? 3.394 -9.892 7.659 1.00 90.69 94 ILE A CA 1
ATOM 768 C C . ILE A 1 94 ? 4.726 -10.587 7.893 1.00 90.69 94 ILE A C 1
ATOM 770 O O . ILE A 1 94 ? 4.829 -11.788 7.662 1.00 90.69 94 ILE A O 1
ATOM 774 N N . ILE A 1 95 ? 5.728 -9.858 8.376 1.00 89.75 95 ILE A N 1
ATOM 775 C CA . ILE A 1 95 ? 7.010 -10.401 8.821 1.00 89.75 95 ILE A CA 1
ATOM 776 C C . ILE A 1 95 ? 7.051 -10.303 10.351 1.00 89.75 95 ILE A C 1
ATOM 778 O O . ILE A 1 95 ? 7.499 -9.284 10.892 1.00 89.75 95 ILE A O 1
ATOM 782 N N . PRO A 1 96 ? 6.597 -11.341 11.086 1.00 88.38 96 PRO A N 1
ATOM 783 C CA . PRO A 1 96 ? 6.537 -11.307 12.546 1.00 88.38 96 PRO A CA 1
ATOM 784 C C . PRO A 1 96 ? 7.877 -10.979 13.204 1.00 88.38 96 PRO A C 1
ATOM 786 O O . PRO A 1 96 ? 7.914 -10.311 14.235 1.00 88.38 96 PRO A O 1
ATOM 789 N N . ASP A 1 97 ? 8.979 -11.397 12.576 1.00 85.50 97 ASP A N 1
ATOM 790 C CA . ASP A 1 97 ? 10.342 -11.175 13.062 1.00 85.50 97 ASP A CA 1
ATOM 791 C C . ASP A 1 97 ? 10.686 -9.683 13.233 1.00 85.50 97 ASP A C 1
ATOM 793 O O . ASP A 1 97 ? 11.570 -9.346 14.025 1.00 85.50 97 ASP A O 1
ATOM 797 N N . ASN A 1 98 ? 10.027 -8.787 12.484 1.00 82.88 98 ASN A N 1
ATOM 798 C CA . ASN A 1 98 ? 10.256 -7.336 12.520 1.00 82.88 98 ASN A CA 1
ATOM 799 C C . ASN A 1 98 ? 9.435 -6.595 13.575 1.00 82.88 98 ASN A C 1
ATOM 801 O O . ASN A 1 98 ? 9.675 -5.410 13.813 1.00 82.88 98 ASN A O 1
ATOM 805 N N . LEU A 1 99 ? 8.491 -7.265 14.236 1.00 81.12 99 LEU A N 1
ATOM 806 C CA . LEU A 1 99 ? 7.738 -6.650 15.319 1.00 81.12 99 LEU A CA 1
ATOM 807 C C . LEU A 1 99 ? 8.633 -6.555 16.557 1.00 81.12 99 LEU A C 1
ATOM 809 O O . LEU A 1 99 ? 8.960 -7.549 17.209 1.00 81.12 99 LEU A O 1
ATOM 813 N N . GLY A 1 100 ? 9.058 -5.329 16.862 1.00 68.88 100 GLY A N 1
ATOM 814 C CA . GLY A 1 100 ? 9.980 -5.052 17.952 1.00 68.88 100 GLY A CA 1
ATOM 815 C C . GLY A 1 100 ? 9.378 -5.324 19.329 1.00 68.88 100 GLY A C 1
ATOM 816 O O . GLY A 1 100 ? 8.156 -5.361 19.528 1.00 68.88 100 GLY A O 1
ATOM 817 N N . TRP A 1 101 ? 10.264 -5.466 20.316 1.00 59.72 101 TRP A N 1
ATOM 818 C CA . TRP A 1 101 ? 9.883 -5.542 21.724 1.00 59.72 101 TRP A CA 1
ATOM 819 C C . TRP A 1 101 ? 9.101 -4.286 22.133 1.00 59.72 101 TRP A C 1
ATOM 821 O O . TRP A 1 101 ? 9.532 -3.158 21.894 1.00 59.72 101 TRP A O 1
ATOM 831 N N . GLY A 1 102 ? 7.937 -4.501 22.750 1.00 71.12 102 GLY A N 1
ATOM 832 C CA . GLY A 1 102 ? 7.009 -3.436 23.139 1.00 71.12 102 GLY A CA 1
ATOM 833 C C . GLY A 1 102 ? 5.835 -3.228 22.181 1.00 71.12 102 GLY A C 1
ATOM 834 O O . GLY A 1 102 ? 4.921 -2.487 22.538 1.00 71.12 102 GLY A O 1
ATOM 835 N N . THR A 1 103 ? 5.806 -3.904 21.023 1.00 84.94 103 THR A N 1
ATOM 836 C CA . THR A 1 103 ? 4.601 -3.922 20.182 1.00 84.94 103 THR A CA 1
ATOM 837 C C . THR A 1 103 ? 3.501 -4.751 20.843 1.00 84.94 103 THR A C 1
ATOM 839 O O . THR A 1 103 ? 3.719 -5.920 21.172 1.00 84.94 103 THR A O 1
ATOM 842 N N . ASN A 1 104 ? 2.334 -4.146 21.068 1.00 90.12 104 ASN A N 1
ATOM 843 C CA . ASN A 1 104 ? 1.161 -4.814 21.634 1.00 90.12 104 ASN A CA 1
ATOM 844 C C . ASN A 1 104 ? 0.112 -5.131 20.557 1.00 90.12 104 ASN A C 1
ATOM 846 O O . ASN A 1 104 ? 0.247 -4.742 19.399 1.00 90.12 104 ASN A O 1
ATOM 850 N N . GLU A 1 105 ? -0.935 -5.862 20.940 1.00 92.00 105 GLU A N 1
ATOM 851 C CA . GLU A 1 105 ? -2.008 -6.289 20.031 1.00 92.00 105 GLU A CA 1
ATOM 852 C C . GLU A 1 105 ? -2.705 -5.114 19.339 1.00 92.00 105 GLU A C 1
ATOM 854 O O . GLU A 1 105 ? -2.964 -5.164 18.138 1.00 92.00 105 GLU A O 1
ATOM 859 N N . THR A 1 106 ? -2.959 -4.021 20.057 1.00 92.62 106 THR A N 1
ATOM 860 C CA . THR A 1 106 ? -3.548 -2.815 19.464 1.00 92.62 106 THR A CA 1
ATOM 861 C C . THR A 1 106 ? -2.582 -2.125 18.501 1.00 92.62 106 THR A C 1
ATOM 863 O O . THR A 1 106 ? -3.011 -1.664 17.449 1.00 92.62 106 THR A O 1
ATOM 866 N N . GLY A 1 107 ? -1.275 -2.134 18.780 1.00 91.44 107 GLY A N 1
ATOM 867 C CA . GLY A 1 107 ? -0.234 -1.695 17.847 1.00 91.44 107 GLY A CA 1
ATOM 868 C C . GLY A 1 107 ? -0.222 -2.503 16.550 1.00 91.44 107 GLY A C 1
ATOM 869 O O . GLY A 1 107 ? -0.305 -1.919 15.470 1.00 91.44 107 GLY A O 1
ATOM 870 N N . LEU A 1 108 ? -0.212 -3.837 16.645 1.00 92.12 108 LEU A N 1
ATOM 871 C CA . LEU A 1 108 ? -0.360 -4.717 15.479 1.00 92.12 108 LEU A CA 1
ATOM 872 C C . LEU A 1 108 ? -1.651 -4.406 14.712 1.00 92.12 108 LEU A C 1
ATOM 874 O O . LEU A 1 108 ? -1.632 -4.281 13.494 1.00 92.12 108 LEU A O 1
ATOM 878 N N . THR A 1 109 ? -2.760 -4.234 15.429 1.00 95.31 109 THR A N 1
ATOM 879 C CA . THR A 1 109 ? -4.069 -3.940 14.836 1.00 95.31 109 THR A CA 1
ATOM 880 C C . THR A 1 109 ? -4.052 -2.629 14.043 1.00 95.31 109 THR A C 1
ATOM 882 O O . THR A 1 109 ? -4.601 -2.584 12.947 1.00 95.31 109 THR A O 1
ATOM 885 N N . THR A 1 110 ? -3.368 -1.586 14.530 1.00 94.31 110 THR A N 1
ATOM 886 C CA . THR A 1 110 ? -3.201 -0.334 13.768 1.00 94.31 110 THR A CA 1
ATOM 887 C C . THR A 1 110 ? -2.326 -0.496 12.522 1.00 94.31 110 THR A C 1
ATOM 889 O O . THR A 1 110 ? -2.646 0.097 11.499 1.00 94.31 110 THR A O 1
ATOM 892 N N . ILE A 1 111 ? -1.275 -1.326 12.570 1.00 92.25 111 ILE A N 1
ATOM 893 C CA . ILE A 1 111 ? -0.441 -1.637 11.391 1.00 92.25 111 ILE A CA 1
ATOM 894 C C . ILE A 1 111 ? -1.272 -2.378 10.341 1.00 92.25 111 ILE A C 1
ATOM 896 O O . ILE A 1 111 ? -1.254 -2.025 9.172 1.00 92.25 111 ILE A O 1
ATOM 900 N N . LEU A 1 112 ? -2.065 -3.367 10.752 1.00 95.06 112 LEU A N 1
ATOM 901 C CA . LEU A 1 112 ? -2.959 -4.069 9.829 1.00 95.06 112 LEU A CA 1
ATOM 902 C C . LEU A 1 112 ? -4.051 -3.148 9.273 1.00 95.06 112 LEU A C 1
ATOM 904 O O . LEU A 1 112 ? -4.458 -3.307 8.128 1.00 95.06 112 LEU A O 1
ATOM 908 N N . GLY A 1 113 ? -4.493 -2.160 10.055 1.00 96.62 113 GLY A N 1
ATOM 909 C CA . GLY A 1 113 ? -5.363 -1.088 9.579 1.00 96.62 113 GLY A CA 1
ATOM 910 C C . GLY A 1 113 ? -4.737 -0.281 8.440 1.00 96.62 113 GLY A C 1
ATOM 911 O O . GLY A 1 113 ? -5.414 -0.042 7.448 1.00 96.62 113 GLY A O 1
ATOM 912 N N . HIS A 1 114 ? -3.450 0.071 8.545 1.00 95.38 114 HIS A N 1
ATOM 913 C CA . HIS A 1 114 ? -2.691 0.740 7.476 1.00 95.38 114 HIS A CA 1
ATOM 914 C C . HIS A 1 114 ? -2.683 -0.090 6.185 1.00 95.38 114 HIS A C 1
ATOM 916 O O . HIS A 1 114 ? -3.077 0.403 5.131 1.00 95.38 114 HIS A O 1
ATOM 922 N N . GLU A 1 115 ? -2.350 -1.381 6.271 1.00 95.12 115 GLU A N 1
ATOM 923 C CA . GLU A 1 115 ? -2.349 -2.261 5.091 1.00 95.12 115 GLU A CA 1
ATOM 924 C C . GLU A 1 115 ? -3.742 -2.455 4.479 1.00 95.12 115 GLU A C 1
ATOM 926 O O . GLU A 1 115 ? -3.885 -2.592 3.261 1.00 95.12 115 GLU A O 1
ATOM 931 N N . LEU A 1 116 ? -4.793 -2.461 5.305 1.00 97.38 116 LEU A N 1
ATOM 932 C CA . LEU A 1 116 ? -6.166 -2.490 4.806 1.00 97.38 116 LEU A CA 1
ATOM 933 C C . LEU A 1 116 ? -6.524 -1.213 4.044 1.00 97.38 116 LEU A C 1
ATOM 935 O O . LEU A 1 116 ? -7.256 -1.304 3.064 1.00 97.38 116 LEU A O 1
ATOM 939 N N . VAL A 1 117 ? -5.998 -0.048 4.434 1.00 97.50 117 VAL A N 1
ATOM 940 C CA . VAL A 1 117 ? -6.208 1.190 3.670 1.00 97.50 117 VAL A CA 1
ATOM 941 C C . VAL A 1 117 ? -5.578 1.074 2.285 1.00 97.50 117 VAL A C 1
ATOM 943 O O . VAL A 1 117 ? -6.251 1.378 1.305 1.00 97.50 117 VAL A O 1
ATOM 946 N N . HIS A 1 118 ? -4.353 0.553 2.162 1.00 95.81 118 HIS A N 1
ATOM 947 C CA . HIS A 1 118 ? -3.765 0.278 0.844 1.00 95.81 118 HIS A CA 1
ATOM 948 C C . HIS A 1 118 ? -4.635 -0.650 0.005 1.00 95.81 118 HIS A C 1
ATOM 950 O O . HIS A 1 118 ? -4.865 -0.406 -1.181 1.00 95.81 118 HIS A O 1
ATOM 956 N N . ARG A 1 119 ? -5.176 -1.698 0.625 1.00 96.31 119 ARG A N 1
ATOM 957 C CA . ARG A 1 119 ? -6.113 -2.593 -0.049 1.00 96.31 119 ARG A CA 1
ATOM 958 C C . ARG A 1 119 ? -7.344 -1.866 -0.573 1.00 96.31 119 ARG A C 1
ATOM 960 O O . ARG A 1 119 ? -7.648 -2.034 -1.753 1.00 96.31 119 ARG A O 1
ATOM 967 N N . CYS A 1 120 ? -7.992 -1.052 0.257 1.00 97.50 120 CYS A N 1
ATOM 968 C CA . CYS A 1 120 ? -9.113 -0.208 -0.149 1.00 97.50 120 CYS A CA 1
ATOM 969 C C . CYS A 1 120 ? -8.738 0.676 -1.347 1.00 97.50 120 CYS A C 1
ATOM 971 O O . CYS A 1 120 ? -9.407 0.647 -2.374 1.00 97.50 120 CYS A O 1
ATOM 973 N N . GLN A 1 121 ? -7.626 1.412 -1.238 1.00 96.31 121 GLN A N 1
ATOM 974 C CA . GLN A 1 121 ? -7.163 2.358 -2.257 1.00 96.31 121 GLN A CA 1
ATOM 975 C C . GLN A 1 121 ? -7.045 1.701 -3.638 1.00 96.31 121 GLN A C 1
ATOM 977 O O . GLN A 1 121 ? -7.490 2.282 -4.623 1.00 96.31 121 GLN A O 1
ATOM 982 N N . PHE A 1 122 ? -6.491 0.487 -3.721 1.00 95.81 122 PHE A N 1
ATOM 983 C CA . PHE A 1 122 ? -6.285 -0.197 -5.001 1.00 95.81 122 PHE A CA 1
ATOM 984 C C . PHE A 1 122 ? -7.486 -1.017 -5.490 1.00 95.81 122 PHE A C 1
ATOM 986 O O . PHE A 1 122 ? -7.657 -1.143 -6.700 1.00 95.81 122 PHE A O 1
ATOM 993 N N . LEU A 1 123 ? -8.300 -1.597 -4.599 1.00 95.81 123 LEU A N 1
ATOM 994 C CA . LEU A 1 123 ? -9.458 -2.405 -5.008 1.00 95.81 123 LEU A CA 1
ATOM 995 C C . LEU A 1 123 ? -10.680 -1.556 -5.367 1.00 95.81 123 LEU A C 1
ATOM 997 O O . LEU A 1 123 ? -11.352 -1.866 -6.349 1.00 95.81 123 LEU A O 1
ATOM 1001 N N . ASP A 1 124 ? -10.928 -0.468 -4.636 1.00 96.62 124 ASP A N 1
ATOM 1002 C CA . ASP A 1 124 ? -12.064 0.423 -4.909 1.00 96.62 124 ASP A CA 1
ATOM 1003 C C . ASP A 1 124 ? -11.785 1.382 -6.071 1.00 96.62 124 ASP A C 1
ATOM 1005 O O . ASP A 1 124 ? -12.711 1.963 -6.637 1.00 96.62 124 ASP A O 1
ATOM 1009 N N . ASN A 1 125 ? -10.517 1.523 -6.473 1.00 96.44 125 ASN A N 1
ATOM 1010 C CA . ASN A 1 125 ? -10.103 2.393 -7.572 1.00 96.44 125 ASN A CA 1
ATOM 1011 C C . ASN A 1 125 ? -9.285 1.603 -8.617 1.00 96.44 125 ASN A C 1
ATOM 1013 O O . ASN A 1 125 ? -8.067 1.770 -8.706 1.00 96.44 125 ASN A O 1
ATOM 1017 N N . PRO A 1 126 ? -9.919 0.756 -9.457 1.00 95.38 126 PRO A N 1
ATOM 1018 C CA . PRO A 1 126 ? -9.200 -0.097 -10.411 1.00 95.38 126 PRO A CA 1
ATOM 1019 C C . PRO A 1 126 ? -8.286 0.665 -11.381 1.00 95.38 126 PRO A C 1
ATOM 1021 O O . PRO A 1 126 ? -7.164 0.244 -11.644 1.00 95.38 126 PRO A O 1
ATOM 1024 N N . HIS A 1 127 ? -8.713 1.835 -11.858 1.00 95.06 127 HIS A N 1
ATOM 1025 C CA . HIS A 1 127 ? -7.891 2.659 -12.750 1.00 95.06 127 HIS A CA 1
ATOM 1026 C C . HIS A 1 127 ? -6.632 3.220 -12.049 1.00 95.06 127 HIS A C 1
ATOM 1028 O O . HIS A 1 127 ? -5.600 3.436 -12.690 1.00 95.06 127 HIS A O 1
ATOM 1034 N N . PHE A 1 128 ? -6.688 3.423 -10.727 1.00 94.31 128 PHE A N 1
ATOM 1035 C CA . PHE A 1 128 ? -5.541 3.821 -9.914 1.00 94.31 128 PHE A CA 1
ATOM 1036 C C . PHE A 1 128 ? -4.525 2.673 -9.831 1.00 94.31 128 PHE A C 1
ATOM 1038 O O . PHE A 1 128 ? -3.323 2.893 -9.988 1.00 94.31 128 PHE A O 1
ATOM 1045 N N . LEU A 1 129 ? -4.998 1.428 -9.690 1.00 93.62 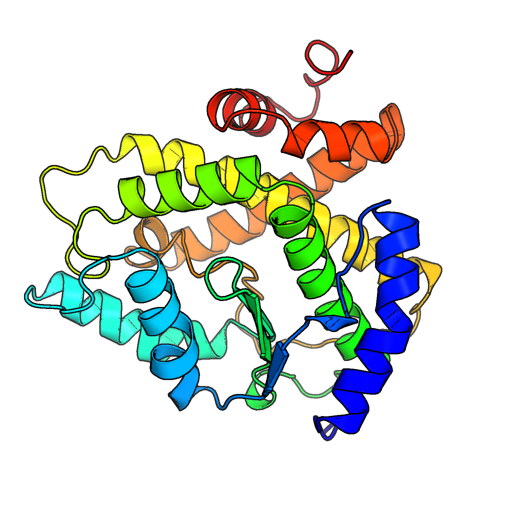129 LEU A N 1
ATOM 1046 C CA . LEU A 1 129 ? -4.157 0.233 -9.797 1.00 93.62 129 LEU A CA 1
ATOM 1047 C C . LEU A 1 129 ? -3.526 0.094 -11.190 1.00 93.62 129 LEU A C 1
ATOM 1049 O O . LEU A 1 129 ? -2.336 -0.200 -11.293 1.00 93.62 129 LEU A O 1
ATOM 1053 N N . ASP A 1 130 ? -4.278 0.334 -12.260 1.00 95.19 130 ASP A N 1
ATOM 1054 C CA . ASP A 1 130 ? -3.735 0.272 -13.622 1.00 95.19 130 ASP A CA 1
ATOM 1055 C C . ASP A 1 130 ? -2.662 1.343 -13.856 1.00 95.19 130 ASP A C 1
ATOM 1057 O O . ASP A 1 130 ? -1.606 1.061 -14.428 1.00 95.19 130 ASP A O 1
ATOM 1061 N N . THR A 1 131 ? -2.877 2.549 -13.327 1.00 92.94 131 THR A N 1
ATOM 1062 C CA . THR A 1 131 ? -1.888 3.634 -13.346 1.00 92.94 131 THR A CA 1
ATOM 1063 C C . THR A 1 131 ? -0.628 3.252 -12.575 1.00 92.94 131 THR A C 1
ATOM 1065 O O . THR A 1 131 ? 0.482 3.426 -13.075 1.00 92.94 131 THR A O 1
ATOM 1068 N N . TYR A 1 132 ? -0.778 2.668 -11.386 1.00 91.00 132 TYR A N 1
ATOM 1069 C CA . TYR A 1 132 ? 0.338 2.149 -10.602 1.00 91.00 132 TYR A CA 1
ATOM 1070 C C . TYR A 1 132 ? 1.139 1.099 -11.380 1.00 91.00 132 TYR A C 1
ATOM 1072 O O . TYR A 1 132 ? 2.352 1.240 -11.524 1.00 91.00 132 TYR A O 1
ATOM 1080 N N . LYS A 1 133 ? 0.470 0.089 -11.954 1.00 90.88 133 LYS A N 1
ATOM 1081 C CA . LYS A 1 133 ? 1.106 -0.949 -12.785 1.00 90.88 133 LYS A CA 1
ATOM 1082 C C . LYS A 1 133 ? 1.881 -0.333 -13.947 1.00 90.88 133 LYS A C 1
ATOM 1084 O O . LYS A 1 133 ? 3.022 -0.717 -14.197 1.00 90.88 133 LYS A O 1
ATOM 1089 N N . PHE A 1 134 ? 1.276 0.636 -14.632 1.00 90.62 134 PHE A N 1
ATOM 1090 C CA . PHE A 1 134 ? 1.909 1.369 -15.723 1.00 90.62 134 PHE A CA 1
ATOM 1091 C C . PHE A 1 134 ? 3.173 2.103 -15.260 1.00 90.62 134 PHE A C 1
ATOM 1093 O O . PHE A 1 134 ? 4.228 1.933 -15.870 1.00 90.62 134 PHE A O 1
ATOM 1100 N N . LEU A 1 135 ? 3.098 2.870 -14.169 1.00 86.00 135 LEU A N 1
ATOM 1101 C CA . LEU A 1 135 ? 4.240 3.618 -13.644 1.00 86.00 135 LEU A CA 1
ATOM 1102 C C . LEU A 1 135 ? 5.379 2.685 -13.219 1.00 86.00 135 LEU A C 1
ATOM 1104 O O . LEU A 1 135 ? 6.531 2.960 -13.541 1.00 86.00 135 LEU A O 1
ATOM 1108 N N . VAL A 1 136 ? 5.078 1.560 -12.562 1.00 84.00 136 VAL A N 1
ATOM 1109 C CA . VAL A 1 136 ? 6.094 0.562 -12.186 1.00 84.00 136 VAL A CA 1
ATOM 1110 C C . VAL A 1 136 ? 6.791 0.010 -13.422 1.00 84.00 136 VAL A C 1
ATOM 1112 O O . VAL A 1 136 ? 8.014 0.084 -13.510 1.00 84.00 136 VAL A O 1
ATOM 1115 N N . LYS A 1 137 ? 6.030 -0.460 -14.416 1.00 85.12 137 LYS A N 1
ATOM 1116 C CA . LYS A 1 137 ? 6.597 -0.961 -15.677 1.00 85.12 137 LYS A CA 1
ATOM 1117 C C . LYS A 1 137 ? 7.445 0.092 -16.394 1.00 85.12 137 LYS A C 1
ATOM 1119 O O . LYS A 1 137 ? 8.426 -0.247 -17.038 1.00 85.12 137 LYS A O 1
ATOM 1124 N N . LYS A 1 138 ? 7.096 1.378 -16.297 1.00 84.50 138 LYS A N 1
ATOM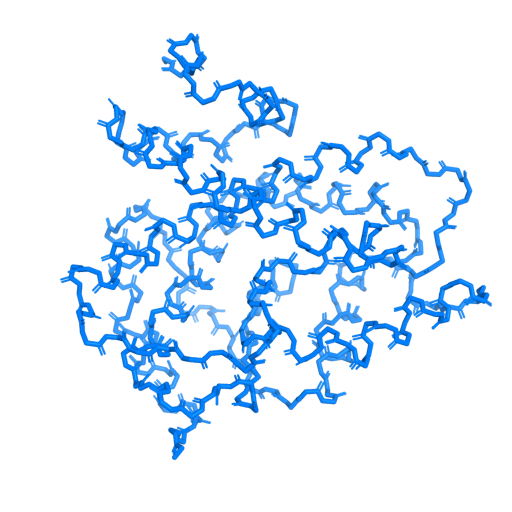 1125 C CA . LYS A 1 138 ? 7.895 2.462 -16.890 1.00 84.50 138 LYS A CA 1
ATOM 1126 C C . LYS A 1 138 ? 9.172 2.777 -16.119 1.00 84.50 138 LYS A C 1
ATOM 1128 O O . LYS A 1 138 ? 10.150 3.166 -16.742 1.00 84.50 138 LYS A O 1
ATOM 1133 N N . VAL A 1 139 ? 9.162 2.621 -14.798 1.00 78.50 139 VAL A N 1
ATOM 1134 C CA . VAL A 1 139 ? 10.319 2.904 -13.933 1.00 78.50 139 VAL A CA 1
ATOM 1135 C C . VAL A 1 139 ? 11.356 1.786 -13.942 1.00 78.50 139 VAL A C 1
ATOM 1137 O O . VAL A 1 139 ? 12.522 2.069 -13.693 1.00 78.50 139 VAL A O 1
ATOM 1140 N N . PHE A 1 140 ? 10.927 0.547 -14.166 1.00 76.88 140 PHE A N 1
ATOM 1141 C CA . PHE A 1 140 ? 11.795 -0.632 -14.159 1.00 76.88 140 PHE A CA 1
ATOM 1142 C C . PHE A 1 140 ? 11.939 -1.298 -15.537 1.00 76.88 140 PHE A C 1
ATOM 1144 O O . PHE A 1 140 ? 12.582 -2.332 -15.637 1.00 76.88 140 PHE A O 1
ATOM 1151 N N . GLY A 1 141 ? 11.271 -0.787 -16.571 1.00 79.31 141 GLY A N 1
ATOM 1152 C CA . GLY A 1 141 ? 11.355 -1.337 -17.922 1.00 79.31 141 GLY A CA 1
ATOM 1153 C C . GLY A 1 141 ? 10.839 -2.774 -18.061 1.00 79.31 141 GLY A C 1
ATOM 1154 O O . GLY A 1 141 ? 9.864 -3.188 -17.427 1.00 79.31 141 GLY A O 1
ATOM 1155 N N . SER A 1 142 ? 11.474 -3.522 -18.966 1.00 81.88 142 SER A N 1
ATOM 1156 C CA . SER A 1 142 ? 11.162 -4.930 -19.257 1.00 81.88 142 SER A CA 1
ATOM 1157 C C . SER A 1 142 ? 11.739 -5.904 -18.232 1.00 81.88 142 SER A C 1
ATOM 1159 O O . SER A 1 142 ? 11.181 -6.989 -18.046 1.00 81.88 142 SER A O 1
ATOM 1161 N N . ASN A 1 143 ? 12.834 -5.529 -17.569 1.00 85.56 143 ASN A N 1
ATOM 1162 C CA . ASN A 1 143 ? 13.522 -6.357 -16.592 1.00 85.56 143 ASN A CA 1
ATOM 1163 C C . ASN A 1 143 ? 13.574 -5.642 -15.240 1.00 85.56 143 ASN A C 1
ATOM 1165 O O . ASN A 1 143 ? 14.223 -4.620 -15.069 1.00 85.56 143 ASN A O 1
ATOM 1169 N N . ALA A 1 144 ? 12.926 -6.227 -14.236 1.00 81.62 144 ALA A N 1
ATOM 1170 C CA . ALA A 1 144 ? 12.777 -5.611 -12.924 1.00 81.62 144 ALA A CA 1
ATOM 1171 C C . ALA A 1 144 ? 14.106 -5.337 -12.200 1.00 81.62 144 ALA A C 1
ATOM 1173 O O . ALA A 1 144 ? 14.145 -4.530 -11.265 1.00 81.62 144 ALA A O 1
ATOM 1174 N N . PHE A 1 145 ? 15.180 -6.044 -12.564 1.00 83.75 145 PHE A N 1
ATOM 1175 C CA . PHE A 1 145 ? 16.452 -6.006 -11.845 1.00 83.75 145 PHE A CA 1
ATOM 1176 C C . PHE A 1 145 ? 17.589 -5.407 -12.659 1.00 83.75 145 PHE A C 1
ATOM 1178 O O . PHE A 1 145 ? 18.434 -4.717 -12.082 1.00 83.75 145 PHE A O 1
ATOM 1185 N N . ASP A 1 146 ? 17.611 -5.637 -13.965 1.00 80.12 146 ASP A N 1
ATOM 1186 C CA . ASP A 1 146 ? 18.543 -4.994 -14.877 1.00 80.12 146 ASP A CA 1
ATOM 1187 C C . ASP A 1 146 ? 17.896 -3.724 -15.433 1.00 80.12 146 ASP A C 1
ATOM 1189 O O . ASP A 1 146 ? 17.032 -3.793 -16.291 1.00 80.12 146 ASP A O 1
ATOM 1193 N N . ILE A 1 147 ? 18.315 -2.561 -14.924 1.00 64.12 147 ILE A N 1
ATOM 1194 C CA . ILE A 1 147 ? 17.856 -1.268 -15.450 1.00 64.12 147 ILE A CA 1
ATOM 1195 C C . ILE A 1 147 ? 18.348 -1.145 -16.896 1.00 64.12 147 ILE A C 1
ATOM 1197 O O . ILE A 1 147 ? 19.565 -1.082 -17.123 1.00 64.12 147 ILE A O 1
ATOM 1201 N N . ASP A 1 148 ? 17.419 -1.080 -17.846 1.00 57.22 148 ASP A N 1
ATOM 1202 C CA . ASP A 1 148 ? 17.727 -0.921 -19.262 1.00 57.22 148 ASP A CA 1
ATOM 1203 C C . ASP A 1 148 ? 18.169 0.530 -19.551 1.00 57.22 148 ASP A C 1
ATOM 1205 O O . ASP A 1 148 ? 17.721 1.502 -18.934 1.00 57.22 148 ASP A O 1
ATOM 1209 N N . ALA A 1 149 ? 19.091 0.715 -20.503 1.00 46.16 149 ALA A N 1
ATOM 1210 C CA . ALA A 1 149 ? 19.624 2.040 -20.843 1.00 46.16 149 ALA A CA 1
ATOM 1211 C C . ALA A 1 149 ? 18.596 2.968 -21.534 1.00 46.16 149 ALA A C 1
ATOM 1213 O O . ALA A 1 149 ? 18.797 4.183 -21.533 1.00 46.16 149 ALA A O 1
ATOM 1214 N N . ASP A 1 150 ? 17.511 2.405 -22.080 1.00 46.97 150 ASP A N 1
ATOM 1215 C CA . ASP A 1 150 ? 16.459 3.093 -22.852 1.00 46.97 150 ASP A CA 1
ATOM 1216 C C . ASP A 1 150 ? 15.259 3.562 -22.002 1.00 46.97 150 ASP A C 1
ATOM 1218 O O . ASP A 1 150 ? 14.239 4.014 -22.529 1.00 46.97 150 ASP A O 1
ATOM 1222 N N . GLU A 1 151 ? 15.346 3.471 -20.675 1.00 57.75 151 GLU A N 1
ATOM 1223 C CA . GLU A 1 151 ? 14.231 3.817 -19.796 1.00 57.75 151 GLU A CA 1
ATOM 1224 C C . GLU A 1 151 ? 14.066 5.331 -19.608 1.00 57.75 151 GLU A C 1
ATOM 1226 O O . GLU A 1 151 ? 14.991 6.063 -19.231 1.00 57.75 151 GLU A O 1
ATOM 1231 N N . ASP A 1 152 ? 12.836 5.807 -19.813 1.00 64.31 152 ASP A N 1
ATOM 1232 C CA . ASP A 1 152 ? 12.455 7.192 -19.569 1.00 64.31 152 ASP A CA 1
ATOM 1233 C C . ASP A 1 152 ? 12.380 7.461 -18.058 1.00 64.31 152 ASP A C 1
ATOM 1235 O O . ASP A 1 152 ? 11.341 7.336 -17.402 1.00 64.31 152 ASP A O 1
ATOM 1239 N N . LYS A 1 153 ? 13.525 7.862 -17.497 1.00 62.91 153 LYS A N 1
ATOM 1240 C CA . LYS A 1 153 ? 13.688 8.223 -16.081 1.00 62.91 153 LYS A CA 1
ATOM 1241 C C . LYS A 1 153 ? 12.713 9.307 -15.616 1.00 62.91 153 LYS A C 1
ATOM 1243 O O . LYS A 1 153 ? 12.533 9.445 -14.405 1.00 62.91 153 LYS A O 1
ATOM 1248 N N . SER A 1 154 ? 12.044 10.034 -16.517 1.00 72.75 154 SER A N 1
ATOM 1249 C CA . SER A 1 154 ? 11.004 10.994 -16.136 1.00 72.75 154 SER A CA 1
ATOM 1250 C C . SER A 1 154 ? 9.782 10.333 -15.484 1.00 72.75 154 SER A C 1
ATOM 1252 O O . SER A 1 154 ? 9.074 10.983 -14.723 1.00 72.75 154 SER A O 1
ATOM 125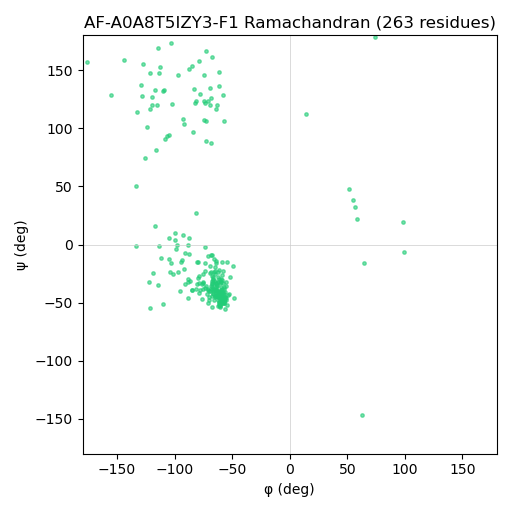4 N N . TYR A 1 155 ? 9.556 9.025 -15.662 1.00 75.69 155 TYR A N 1
ATOM 1255 C CA . TYR A 1 155 ? 8.474 8.340 -14.943 1.00 75.69 155 TYR A CA 1
ATOM 1256 C C . TYR A 1 155 ? 8.775 8.107 -13.461 1.00 75.69 155 TYR A C 1
ATOM 1258 O O . TYR A 1 155 ? 7.848 8.024 -12.651 1.00 75.69 155 TYR A O 1
ATOM 1266 N N . SER A 1 156 ? 10.055 8.091 -13.070 1.00 71.50 156 SER A N 1
ATOM 1267 C CA . SER A 1 156 ? 10.432 8.042 -11.650 1.00 71.50 156 SER A CA 1
ATOM 1268 C C . SER A 1 156 ? 10.018 9.308 -10.889 1.00 71.50 156 SER A C 1
ATOM 1270 O O . SER A 1 156 ? 9.786 9.269 -9.681 1.00 71.50 156 SER A O 1
ATOM 1272 N N . ASP A 1 157 ? 9.851 10.406 -11.619 1.00 78.38 157 ASP A N 1
ATOM 1273 C CA . ASP A 1 157 ? 9.417 11.704 -11.123 1.00 78.38 157 ASP A CA 1
ATOM 1274 C C . ASP A 1 157 ? 7.906 11.748 -10.826 1.00 78.38 157 ASP A C 1
ATOM 1276 O O . ASP A 1 157 ? 7.488 12.518 -9.963 1.00 78.38 157 ASP A O 1
ATOM 1280 N N . PHE A 1 158 ? 7.105 10.896 -11.482 1.00 82.81 158 PHE A N 1
ATOM 1281 C CA . PHE A 1 158 ? 5.655 10.771 -11.263 1.00 82.81 158 PHE A CA 1
ATOM 1282 C C . PHE A 1 158 ? 5.295 9.719 -10.208 1.00 82.81 158 PHE A C 1
ATOM 1284 O O . PHE A 1 158 ? 4.339 9.883 -9.448 1.00 82.81 158 PHE A O 1
ATOM 1291 N N . ILE A 1 159 ? 6.069 8.632 -10.123 1.00 81.25 159 ILE A N 1
ATOM 1292 C CA . ILE A 1 159 ? 5.772 7.532 -9.195 1.00 81.25 159 ILE A CA 1
ATOM 1293 C C . ILE A 1 159 ? 5.912 7.951 -7.729 1.00 81.25 159 ILE A C 1
ATOM 1295 O O . ILE A 1 159 ? 5.229 7.435 -6.849 1.00 81.25 159 ILE A O 1
ATOM 1299 N N . GLN A 1 160 ? 6.795 8.908 -7.453 1.00 79.38 160 GLN A N 1
ATOM 1300 C CA . GLN A 1 160 ? 7.052 9.400 -6.107 1.00 79.38 160 GLN A CA 1
ATOM 1301 C C . GLN A 1 160 ? 5.855 10.167 -5.510 1.00 79.38 160 GLN A C 1
ATOM 1303 O O . GLN A 1 160 ? 5.418 9.790 -4.419 1.00 79.38 160 GLN A O 1
ATOM 1308 N N . PRO A 1 161 ? 5.293 11.203 -6.162 1.00 85.00 161 PRO A N 1
ATOM 1309 C CA . PRO A 1 161 ? 4.069 11.849 -5.688 1.00 85.00 161 PRO A CA 1
ATOM 1310 C C . PRO A 1 161 ? 2.881 10.885 -5.612 1.00 85.00 161 PRO A C 1
ATOM 1312 O O . PRO A 1 161 ? 2.131 10.928 -4.639 1.00 85.00 161 PRO A O 1
ATOM 1315 N N . PHE A 1 162 ? 2.774 9.946 -6.558 1.00 87.50 162 PHE A N 1
ATOM 1316 C CA . PHE A 1 162 ? 1.765 8.887 -6.519 1.00 87.50 162 PHE A CA 1
ATOM 1317 C C . PHE A 1 162 ? 1.854 8.049 -5.231 1.00 87.50 162 PHE A C 1
ATOM 1319 O O . PHE A 1 162 ? 0.875 7.913 -4.501 1.00 87.50 162 PHE A O 1
ATOM 1326 N N . MET A 1 163 ? 3.048 7.558 -4.883 1.00 84.81 163 MET A N 1
ATOM 1327 C CA . MET A 1 163 ? 3.261 6.835 -3.622 1.00 84.81 163 MET A CA 1
ATOM 1328 C C . MET A 1 163 ? 3.119 7.734 -2.387 1.00 84.81 163 MET A C 1
ATOM 1330 O O . MET A 1 163 ? 2.741 7.259 -1.321 1.00 84.81 163 MET A O 1
ATOM 1334 N N . THR A 1 164 ? 3.384 9.036 -2.517 1.00 86.62 164 THR A N 1
ATOM 1335 C CA . THR A 1 164 ? 3.205 10.004 -1.424 1.00 86.62 164 THR A CA 1
ATOM 1336 C C . THR A 1 164 ? 1.728 10.171 -1.055 1.00 86.62 164 THR A C 1
ATOM 1338 O O . THR A 1 164 ? 1.421 10.262 0.132 1.00 86.62 164 THR A O 1
ATOM 1341 N N . LEU A 1 165 ? 0.817 10.157 -2.036 1.00 91.19 165 LEU A N 1
ATOM 1342 C CA . LEU A 1 165 ? -0.632 10.095 -1.801 1.00 91.19 165 LEU A CA 1
ATOM 1343 C C . LEU A 1 165 ? -1.020 8.801 -1.068 1.00 91.19 165 LEU A C 1
ATOM 1345 O O . LEU A 1 165 ? -1.675 8.853 -0.029 1.00 91.19 165 LEU A O 1
ATOM 1349 N N . VAL A 1 166 ? -0.579 7.652 -1.591 1.00 92.00 166 VAL A N 1
ATOM 1350 C CA . VAL A 1 166 ? -0.893 6.309 -1.065 1.00 92.00 166 VAL A CA 1
ATOM 1351 C C . VAL A 1 166 ? -0.488 6.163 0.405 1.00 92.00 166 VAL A C 1
ATOM 1353 O O . VAL A 1 166 ? -1.333 5.868 1.253 1.00 92.00 166 VAL A O 1
ATOM 1356 N N . GLU A 1 167 ? 0.784 6.422 0.717 1.00 88.38 167 GLU A N 1
ATOM 1357 C CA . GLU A 1 167 ? 1.323 6.302 2.078 1.00 88.38 167 GLU A CA 1
ATOM 1358 C C . GLU A 1 167 ? 0.831 7.420 2.999 1.00 88.38 167 GLU A C 1
ATOM 1360 O O . GLU A 1 167 ? 0.591 7.185 4.185 1.00 88.38 167 GLU A O 1
ATOM 1365 N N . GLY A 1 168 ? 0.656 8.635 2.469 1.00 90.50 168 GLY A N 1
ATOM 1366 C CA . GLY A 1 168 ? 0.158 9.778 3.228 1.00 90.50 168 GLY A CA 1
ATOM 1367 C C . GLY A 1 168 ? -1.250 9.545 3.769 1.00 90.50 168 GLY A C 1
ATOM 1368 O O . GLY A 1 168 ? -1.496 9.791 4.950 1.00 90.50 168 GLY A O 1
ATOM 1369 N N . ASP A 1 169 ? -2.150 9.018 2.933 1.00 95.19 169 ASP A N 1
ATOM 1370 C CA . ASP A 1 169 ? -3.521 8.701 3.338 1.00 95.19 169 ASP A CA 1
ATOM 1371 C C . ASP A 1 169 ? -3.579 7.514 4.306 1.00 95.19 169 ASP A C 1
ATOM 1373 O O . ASP A 1 169 ? -4.209 7.605 5.359 1.00 95.19 169 ASP A O 1
ATOM 1377 N N . ALA A 1 170 ? -2.848 6.432 4.022 1.00 94.44 170 ALA A N 1
ATOM 1378 C CA . ALA A 1 170 ? -2.790 5.281 4.922 1.00 94.44 170 ALA A CA 1
ATOM 1379 C C . ALA A 1 170 ? -2.241 5.662 6.310 1.00 94.44 170 ALA A C 1
ATOM 1381 O O . ALA A 1 170 ? -2.836 5.306 7.329 1.00 94.44 170 ALA A O 1
ATOM 1382 N N . THR A 1 171 ? -1.192 6.490 6.357 1.00 92.38 171 THR A N 1
ATOM 1383 C CA . THR A 1 171 ? -0.623 6.995 7.616 1.00 92.38 171 THR A CA 1
ATOM 1384 C C . THR A 1 171 ? -1.595 7.925 8.348 1.00 92.38 171 THR A C 1
ATOM 1386 O O . THR A 1 171 ? -1.707 7.858 9.574 1.00 92.38 171 THR A O 1
ATOM 1389 N N . PHE A 1 172 ? -2.310 8.793 7.623 1.00 94.00 172 PHE A N 1
ATOM 1390 C CA . PHE A 1 172 ? -3.331 9.668 8.204 1.00 94.00 172 PHE A CA 1
ATOM 1391 C C . PHE A 1 172 ? -4.441 8.846 8.876 1.00 94.00 172 PHE A C 1
ATOM 1393 O O . PHE A 1 172 ? -4.750 9.060 10.050 1.00 94.00 172 PHE A O 1
ATOM 1400 N N . VAL A 1 173 ? -4.963 7.831 8.183 1.00 96.75 173 VAL A N 1
ATOM 1401 C CA . VAL A 1 173 ? -5.977 6.920 8.731 1.00 96.75 173 VAL A CA 1
ATOM 1402 C C . VAL A 1 173 ? -5.417 6.091 9.890 1.00 96.75 173 VAL A C 1
ATOM 1404 O O . VAL A 1 173 ? -6.109 5.895 10.887 1.00 96.75 173 VAL A O 1
ATOM 1407 N N . GLN A 1 174 ? -4.163 5.636 9.825 1.00 94.69 174 GLN A N 1
ATOM 1408 C CA . GLN A 1 174 ? -3.514 4.927 10.932 1.00 94.69 174 GLN A CA 1
ATOM 1409 C C . GLN A 1 174 ? -3.456 5.790 12.206 1.00 94.69 174 GLN A C 1
ATOM 1411 O O . GLN A 1 174 ? -3.678 5.286 13.311 1.00 94.69 174 GLN A O 1
ATOM 1416 N N . GLU A 1 175 ? -3.187 7.091 12.069 1.00 93.31 175 GLU A N 1
ATOM 1417 C CA . GLU A 1 175 ? -3.189 8.038 13.185 1.00 93.31 175 GLU A CA 1
ATOM 1418 C C . GLU A 1 175 ? -4.596 8.232 13.766 1.00 93.31 175 GLU A C 1
ATOM 1420 O O . GLU A 1 175 ? -4.760 8.180 14.988 1.00 93.31 175 GLU A O 1
ATOM 1425 N N . GLN A 1 176 ? -5.624 8.349 12.921 1.00 96.56 176 GLN A N 1
ATOM 1426 C CA . GLN A 1 176 ? -7.021 8.372 13.372 1.00 96.56 176 GLN A CA 1
ATOM 1427 C C . GLN A 1 176 ? -7.405 7.078 14.098 1.00 96.56 176 GLN A C 1
ATOM 1429 O O . GLN A 1 176 ? -7.938 7.124 15.205 1.00 96.56 176 GLN A O 1
ATOM 1434 N N . LEU A 1 177 ? -7.047 5.911 13.549 1.00 96.38 177 LEU A N 1
ATOM 1435 C CA . LEU A 1 177 ? -7.279 4.613 14.186 1.00 96.38 177 LEU A CA 1
ATOM 1436 C C . LEU A 1 177 ? -6.677 4.558 15.592 1.00 96.38 177 LEU A C 1
ATOM 1438 O O . LEU A 1 177 ? -7.333 4.118 16.542 1.00 96.38 177 LEU A O 1
ATOM 1442 N N . LYS A 1 178 ? -5.432 5.019 15.729 1.00 94.75 178 LYS A N 1
ATOM 1443 C CA . LYS A 1 178 ? -4.738 5.095 17.013 1.00 94.75 178 LYS A CA 1
ATOM 1444 C C . LYS A 1 178 ? -5.444 6.041 17.982 1.00 94.75 178 LYS A C 1
ATOM 1446 O O . LYS A 1 178 ? -5.655 5.667 19.131 1.00 94.75 178 LYS A O 1
ATOM 1451 N N . ASN A 1 179 ? -5.808 7.240 17.545 1.00 94.69 179 ASN A N 1
ATOM 1452 C CA . ASN A 1 179 ? -6.338 8.273 18.433 1.00 94.69 179 ASN A CA 1
ATOM 1453 C C . ASN A 1 179 ? -7.800 8.018 18.842 1.00 94.69 179 ASN A C 1
ATOM 1455 O O . ASN A 1 179 ? -8.185 8.302 19.977 1.00 94.69 179 ASN A O 1
ATOM 1459 N N . GLU A 1 180 ? -8.604 7.443 17.950 1.00 96.19 180 GLU A N 1
ATOM 1460 C CA . GLU A 1 180 ? -10.047 7.276 18.151 1.00 96.19 180 GLU A CA 1
ATOM 1461 C C . GLU A 1 180 ? -10.409 5.899 18.721 1.00 96.19 180 GLU A C 1
ATOM 1463 O O . GLU A 1 180 ? -11.259 5.799 19.603 1.00 96.19 180 GLU A O 1
ATOM 1468 N N . PHE A 1 181 ? -9.746 4.830 18.266 1.00 96.75 181 PHE A N 1
ATOM 1469 C CA . PHE A 1 181 ? -10.167 3.456 18.572 1.00 96.75 181 PHE A CA 1
ATOM 1470 C C . PHE A 1 181 ? -9.130 2.636 19.343 1.00 96.75 181 PHE A C 1
ATOM 1472 O O . PHE A 1 181 ? -9.491 1.681 20.032 1.00 96.75 181 PHE A O 1
ATOM 1479 N N . TYR A 1 182 ? -7.847 2.987 19.237 1.00 95.25 182 TYR A N 1
ATOM 1480 C CA . TYR A 1 182 ? -6.739 2.191 19.769 1.00 95.25 182 TYR A CA 1
ATOM 1481 C C . TYR A 1 182 ? -5.725 3.048 20.542 1.00 95.25 182 TYR A C 1
ATOM 1483 O O . TYR A 1 182 ? -4.521 2.931 20.332 1.00 95.25 182 TYR A O 1
ATOM 1491 N N . GLN A 1 183 ? -6.192 3.874 21.486 1.00 90.44 183 GLN A N 1
ATOM 1492 C CA . GLN A 1 183 ? -5.364 4.853 22.224 1.00 90.44 183 GLN A CA 1
ATOM 1493 C C . GLN A 1 183 ? -4.175 4.237 22.984 1.00 90.44 183 GLN A C 1
ATOM 1495 O O . GLN A 1 183 ? -3.171 4.898 23.242 1.00 90.44 183 GLN A O 1
ATOM 1500 N N . GLY A 1 184 ? -4.254 2.943 23.312 1.00 88.38 184 GLY A N 1
ATOM 1501 C CA . GLY A 1 184 ? -3.165 2.174 23.917 1.00 88.38 184 GLY A CA 1
ATOM 1502 C C . GLY A 1 184 ? -2.191 1.532 22.922 1.00 88.38 184 GLY A C 1
ATOM 1503 O O . GLY A 1 184 ? -1.354 0.737 23.351 1.00 88.38 184 GLY A O 1
ATOM 1504 N N . ALA A 1 185 ? -2.313 1.792 21.617 1.00 88.00 185 ALA A N 1
ATOM 1505 C CA . ALA A 1 185 ? -1.474 1.186 20.589 1.00 88.00 185 ALA A CA 1
ATOM 1506 C C . ALA A 1 185 ? -0.010 1.584 20.774 1.00 88.00 185 ALA A C 1
ATOM 1508 O O . ALA A 1 185 ? 0.370 2.757 20.717 1.00 88.00 185 ALA A O 1
ATOM 1509 N N . LYS A 1 186 ? 0.821 0.564 20.974 1.00 84.38 186 LYS A N 1
ATOM 1510 C CA . LYS A 1 186 ? 2.273 0.665 21.015 1.00 84.38 186 LYS A CA 1
ATOM 1511 C C . LYS A 1 186 ? 2.796 -0.220 19.909 1.00 84.38 186 LYS A C 1
ATOM 1513 O O . LYS A 1 186 ? 2.554 -1.422 19.919 1.00 84.38 186 LYS A O 1
ATOM 1518 N N . TYR A 1 187 ? 3.512 0.368 18.969 1.00 73.38 187 TYR A N 1
ATOM 1519 C CA . TYR A 1 187 ? 4.305 -0.368 18.001 1.00 73.38 187 TYR A CA 1
ATOM 1520 C C . TYR A 1 187 ? 5.709 0.210 18.039 1.00 73.38 187 TYR A C 1
ATOM 1522 O O . TYR A 1 187 ? 5.897 1.425 18.003 1.00 73.38 187 TYR A O 1
ATOM 1530 N N . ASN A 1 188 ? 6.683 -0.673 18.210 1.00 62.97 188 ASN A N 1
ATOM 1531 C CA . ASN A 1 188 ? 8.086 -0.314 18.243 1.00 62.97 188 ASN A CA 1
ATOM 1532 C C . ASN A 1 188 ? 8.767 -1.061 17.112 1.00 62.97 188 ASN A C 1
ATOM 1534 O O . ASN A 1 188 ? 8.622 -2.279 16.980 1.00 62.97 188 ASN A O 1
ATOM 1538 N N . THR A 1 189 ? 9.471 -0.323 16.274 1.00 55.81 189 THR A N 1
ATOM 1539 C CA . THR A 1 189 ? 10.031 -0.856 15.039 1.00 55.81 189 THR A CA 1
ATOM 1540 C C . THR A 1 18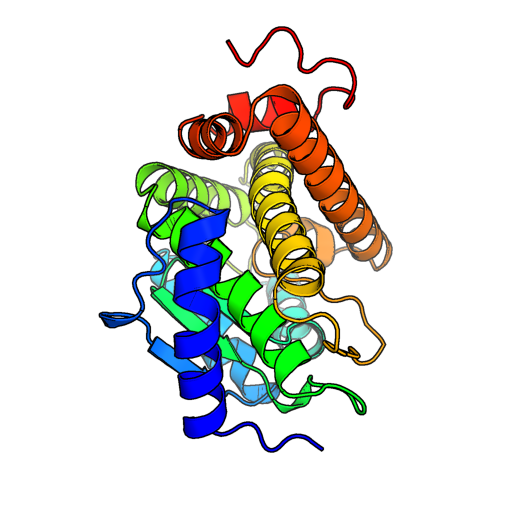9 ? 11.532 -0.901 15.221 1.00 55.81 189 THR A C 1
ATOM 1542 O O . THR A 1 189 ? 12.130 0.038 15.748 1.00 55.81 189 THR A O 1
ATOM 1545 N N . SER A 1 190 ? 12.156 -2.028 14.893 1.00 47.19 190 SER A N 1
ATOM 1546 C CA . SER A 1 190 ? 13.576 -2.236 15.165 1.00 47.19 190 SER A CA 1
ATOM 1547 C C . SER A 1 190 ? 14.448 -1.323 14.293 1.00 47.19 190 SER A C 1
ATOM 1549 O O . SER A 1 190 ? 14.869 -1.723 13.218 1.00 47.19 190 SER A O 1
ATOM 1551 N N . GLY A 1 191 ? 14.713 -0.098 14.763 1.00 37.19 191 GLY A N 1
ATOM 1552 C CA . GLY A 1 191 ? 15.879 0.751 14.464 1.00 37.19 191 GLY A CA 1
ATOM 1553 C C . GLY A 1 191 ? 16.100 1.261 13.032 1.00 37.19 191 GLY A C 1
ATOM 1554 O O . GLY A 1 191 ? 16.857 2.210 12.846 1.00 37.19 191 GLY A O 1
ATOM 1555 N N . LEU A 1 192 ? 15.453 0.692 12.023 1.00 38.38 192 LEU A N 1
ATOM 1556 C CA . LEU A 1 192 ? 15.524 1.126 10.635 1.00 38.38 192 LEU A CA 1
ATOM 1557 C C . LEU A 1 192 ? 14.097 1.397 10.185 1.00 38.38 192 LEU A C 1
ATOM 1559 O O . LEU A 1 192 ? 13.340 0.467 9.959 1.00 38.38 192 LEU A O 1
ATOM 1563 N N . VAL A 1 193 ? 13.750 2.685 10.172 1.00 45.62 193 VAL A N 1
ATOM 1564 C CA . VAL A 1 193 ? 12.665 3.319 9.412 1.00 45.62 193 VAL A CA 1
ATOM 1565 C C . VAL A 1 193 ? 11.645 2.341 8.808 1.00 45.62 193 VAL A C 1
ATOM 1567 O O . VAL A 1 193 ? 11.961 1.656 7.836 1.00 45.62 193 VAL A O 1
ATOM 1570 N N . ASN A 1 194 ? 10.406 2.371 9.312 1.00 49.44 194 ASN A N 1
ATOM 1571 C CA . ASN A 1 194 ? 9.260 1.785 8.619 1.00 49.44 194 ASN A CA 1
ATOM 1572 C C . ASN A 1 194 ? 9.149 2.417 7.242 1.00 49.44 194 ASN A C 1
ATOM 1574 O O . ASN A 1 194 ? 8.750 3.575 7.119 1.00 49.44 194 ASN A O 1
ATOM 1578 N N . ILE A 1 195 ? 9.510 1.671 6.212 1.00 49.34 195 ILE A N 1
ATOM 1579 C CA . ILE A 1 195 ? 9.126 2.043 4.865 1.00 49.34 195 ILE A CA 1
ATOM 1580 C C . ILE A 1 195 ? 8.048 1.052 4.487 1.00 49.34 195 ILE A C 1
ATOM 1582 O O . ILE A 1 195 ? 8.302 -0.069 4.064 1.00 49.34 195 ILE A O 1
ATOM 1586 N N . LEU A 1 196 ? 6.825 1.481 4.732 1.00 50.41 196 LEU A N 1
ATOM 1587 C CA . LEU A 1 196 ? 5.653 0.956 4.066 1.00 50.41 196 LEU A CA 1
ATOM 1588 C C . LEU A 1 196 ? 5.724 1.570 2.652 1.00 50.41 196 LEU A C 1
ATOM 1590 O O . LEU A 1 196 ? 6.042 2.753 2.504 1.00 50.41 196 LEU A O 1
ATOM 1594 N N . GLY A 1 197 ? 5.730 0.729 1.614 1.00 47.28 197 GLY A N 1
ATOM 1595 C CA . GLY A 1 197 ? 5.907 1.169 0.219 1.00 47.28 197 GLY A CA 1
ATOM 1596 C C . GLY A 1 197 ? 7.316 1.045 -0.393 1.00 47.28 197 GLY A C 1
ATOM 1597 O O . GLY A 1 197 ? 7.606 1.705 -1.397 1.00 47.28 197 GLY A O 1
ATOM 1598 N N . VAL A 1 198 ? 8.232 0.218 0.147 1.00 45.88 198 VAL A N 1
ATOM 1599 C CA . VAL A 1 198 ? 9.601 0.094 -0.421 1.00 45.88 198 VAL A CA 1
ATOM 1600 C C . VAL A 1 198 ? 9.621 -0.447 -1.853 1.00 45.88 198 VAL A C 1
ATOM 1602 O O . VAL A 1 198 ? 10.535 -0.113 -2.610 1.00 45.88 198 VAL A O 1
ATOM 1605 N N . ALA A 1 199 ? 8.630 -1.251 -2.240 1.00 40.19 199 ALA A N 1
ATOM 1606 C CA . ALA A 1 199 ? 8.708 -2.094 -3.430 1.00 40.19 199 ALA A CA 1
ATOM 1607 C C . ALA A 1 199 ? 8.941 -1.344 -4.757 1.00 40.19 199 ALA A C 1
ATOM 1609 O O . ALA A 1 199 ? 9.314 -1.976 -5.737 1.00 40.19 199 ALA A O 1
ATOM 1610 N N . ILE A 1 200 ? 8.759 -0.019 -4.816 1.00 45.06 200 ILE A N 1
ATOM 1611 C CA . ILE A 1 200 ? 8.757 0.707 -6.095 1.00 45.06 200 ILE A CA 1
ATOM 1612 C C . ILE A 1 200 ? 9.776 1.821 -6.217 1.00 45.06 200 ILE A C 1
ATOM 1614 O O . ILE A 1 200 ? 10.326 2.030 -7.292 1.00 45.06 200 ILE A O 1
ATOM 1618 N N . GLY A 1 201 ? 10.122 2.522 -5.142 1.00 37.62 201 GLY A N 1
ATOM 1619 C CA . GLY A 1 201 ? 11.160 3.545 -5.273 1.00 37.62 201 GLY A CA 1
ATOM 1620 C C . GLY A 1 201 ? 12.583 2.961 -5.217 1.00 37.62 201 GLY A C 1
ATOM 1621 O O . GLY A 1 201 ? 13.494 3.635 -4.733 1.00 37.62 201 GLY A O 1
ATOM 1622 N N . LEU A 1 202 ? 12.773 1.701 -5.613 1.00 44.12 202 LEU A N 1
ATOM 1623 C CA . LEU A 1 202 ? 14.065 1.014 -5.609 1.00 44.12 202 LEU A CA 1
ATOM 1624 C C . LEU A 1 202 ? 15.101 1.729 -6.482 1.00 44.12 202 LEU A C 1
ATOM 1626 O O . LEU A 1 202 ? 16.259 1.804 -6.074 1.00 44.12 202 LEU A O 1
ATOM 1630 N N . SER A 1 203 ? 14.685 2.382 -7.571 1.00 37.28 203 SER A N 1
ATOM 1631 C CA . SER A 1 203 ? 15.583 3.176 -8.425 1.00 37.28 203 SER A CA 1
ATOM 1632 C C . SER A 1 203 ? 16.360 4.252 -7.643 1.00 37.28 203 SER A C 1
ATOM 1634 O O . SER A 1 203 ? 17.550 4.463 -7.880 1.00 37.28 203 SER A O 1
ATOM 1636 N N . SER A 1 204 ? 15.745 4.874 -6.626 1.00 35.75 204 SER A N 1
ATOM 1637 C CA . SER A 1 204 ? 16.397 5.880 -5.771 1.00 35.75 204 SER A CA 1
ATOM 1638 C C . SER A 1 204 ? 17.026 5.310 -4.489 1.00 35.75 204 SER A C 1
ATOM 1640 O O . SER A 1 204 ? 17.750 6.025 -3.793 1.00 35.75 204 SER A O 1
ATOM 1642 N N . LEU A 1 205 ? 16.708 4.064 -4.116 1.00 40.56 205 LEU A N 1
ATOM 1643 C CA . LEU A 1 205 ? 17.222 3.400 -2.906 1.00 40.56 205 LEU A CA 1
ATOM 1644 C C . LEU A 1 205 ? 18.540 2.678 -3.154 1.00 40.56 205 LEU A C 1
ATOM 1646 O O . LEU A 1 205 ? 19.387 2.643 -2.263 1.00 40.56 205 LEU A O 1
ATOM 1650 N N . VAL A 1 206 ? 18.726 2.164 -4.370 1.00 40.25 206 VAL A N 1
ATOM 1651 C CA . VAL A 1 206 ? 19.939 1.449 -4.786 1.00 40.25 206 VAL A CA 1
ATOM 1652 C C . VAL A 1 206 ? 21.177 2.365 -4.769 1.00 40.25 206 VAL A C 1
ATOM 1654 O O . VAL A 1 206 ? 22.300 1.872 -4.713 1.00 40.25 206 VAL A O 1
ATOM 1657 N N . THR A 1 207 ? 21.016 3.696 -4.724 1.00 36.31 207 THR A N 1
ATOM 1658 C CA . THR A 1 207 ? 22.144 4.633 -4.870 1.00 36.31 207 THR A CA 1
ATOM 1659 C C . THR A 1 207 ? 22.691 5.267 -3.579 1.00 36.31 207 THR A C 1
ATOM 1661 O O . THR A 1 207 ? 23.873 5.609 -3.582 1.00 36.31 207 THR A O 1
ATOM 1664 N N . ASN A 1 208 ? 21.943 5.428 -2.464 1.00 37.59 208 ASN A N 1
ATOM 1665 C CA . ASN A 1 208 ? 22.531 5.857 -1.166 1.00 37.59 208 ASN A CA 1
ATOM 1666 C C . ASN A 1 208 ? 21.555 5.904 0.041 1.00 37.59 208 ASN A C 1
ATOM 1668 O O . ASN A 1 208 ? 20.374 6.211 -0.114 1.00 37.59 208 ASN A O 1
ATOM 1672 N N . LYS A 1 209 ? 22.085 5.820 1.281 1.00 39.00 209 LYS A N 1
ATOM 1673 C CA . LYS A 1 209 ? 21.365 6.053 2.565 1.00 39.00 209 LYS A CA 1
ATOM 1674 C C . LYS A 1 209 ? 20.604 7.392 2.627 1.00 39.00 209 LYS A C 1
ATOM 1676 O O . LYS A 1 209 ? 19.590 7.497 3.312 1.00 39.00 209 LYS A O 1
ATOM 1681 N N . ARG A 1 210 ? 21.063 8.421 1.901 1.00 42.69 210 ARG A N 1
ATOM 1682 C CA . ARG A 1 210 ? 20.370 9.722 1.785 1.00 42.69 210 ARG A CA 1
ATOM 1683 C C . ARG A 1 210 ? 19.027 9.627 1.044 1.00 42.69 210 ARG A C 1
ATOM 1685 O O . ARG A 1 210 ? 18.129 10.404 1.354 1.00 42.69 210 ARG A O 1
ATOM 1692 N N . GLY A 1 211 ? 18.875 8.693 0.101 1.00 52.28 211 GLY A N 1
ATOM 1693 C CA . GLY A 1 211 ? 17.618 8.465 -0.625 1.00 52.28 211 GLY A CA 1
ATOM 1694 C C . GLY A 1 211 ? 16.515 7.904 0.275 1.00 52.28 211 GLY A C 1
ATOM 1695 O O . GLY A 1 211 ? 15.357 8.285 0.142 1.00 52.28 211 GLY A O 1
ATOM 1696 N N . LEU A 1 212 ? 16.899 7.083 1.256 1.00 47.53 212 LEU A N 1
ATOM 1697 C CA . LEU A 1 212 ? 16.010 6.518 2.271 1.00 47.53 212 LEU A CA 1
ATOM 1698 C C . LEU A 1 212 ? 15.371 7.610 3.143 1.00 47.53 212 LEU A C 1
ATOM 1700 O O . LEU A 1 212 ? 14.152 7.697 3.235 1.00 47.53 212 LEU A O 1
ATOM 1704 N N . MET A 1 213 ? 16.194 8.492 3.722 1.00 45.53 213 MET A N 1
ATOM 1705 C CA . MET A 1 213 ? 15.727 9.594 4.576 1.00 45.53 213 MET A CA 1
ATOM 1706 C C . MET A 1 213 ? 14.861 10.606 3.817 1.00 45.53 213 MET A C 1
ATOM 1708 O O . MET A 1 213 ? 13.881 11.106 4.365 1.00 45.53 213 MET A O 1
ATOM 1712 N N . LYS A 1 214 ? 15.176 10.882 2.542 1.00 57.78 214 LYS A N 1
ATOM 1713 C CA . LYS A 1 214 ? 14.339 11.744 1.692 1.00 57.78 214 LYS A CA 1
ATOM 1714 C C . LYS A 1 214 ? 12.915 11.203 1.538 1.00 57.78 214 LYS A C 1
ATOM 1716 O O . LYS A 1 214 ? 11.983 11.998 1.580 1.00 57.78 214 LYS A O 1
ATOM 1721 N N . LYS A 1 215 ? 12.737 9.882 1.433 1.00 61.28 215 LYS A N 1
ATOM 1722 C CA . LYS A 1 215 ? 11.404 9.268 1.327 1.00 61.28 215 LYS A CA 1
ATOM 1723 C C . LYS A 1 215 ? 10.589 9.342 2.609 1.00 61.28 215 LYS A C 1
ATOM 1725 O O . LYS A 1 215 ? 9.408 9.646 2.549 1.00 61.28 215 LYS A O 1
ATOM 1730 N N . VAL A 1 216 ? 11.216 9.144 3.768 1.00 57.62 216 VAL A N 1
ATOM 1731 C CA . VAL A 1 216 ? 10.531 9.281 5.070 1.00 57.62 216 VAL A CA 1
ATOM 1732 C C . VAL A 1 216 ? 9.949 10.679 5.233 1.00 57.62 216 VAL A C 1
ATOM 1734 O O . VAL A 1 216 ? 8.788 10.835 5.600 1.00 57.62 216 VAL A O 1
ATOM 1737 N N . MET A 1 217 ? 10.744 11.702 4.907 1.00 59.56 217 MET A N 1
ATOM 1738 C CA . MET A 1 217 ? 10.283 13.090 4.948 1.00 59.56 217 MET A CA 1
ATOM 1739 C C . MET A 1 217 ? 9.157 13.352 3.940 1.00 59.56 217 MET A C 1
ATOM 1741 O O . MET A 1 217 ? 8.267 14.151 4.211 1.00 59.56 217 MET A O 1
ATOM 1745 N N . GLN A 1 218 ? 9.164 12.674 2.791 1.00 67.75 218 GLN A N 1
ATOM 1746 C CA . GLN A 1 218 ? 8.096 12.798 1.800 1.00 67.75 218 GLN A CA 1
ATOM 1747 C C . GLN A 1 218 ? 6.793 12.147 2.246 1.00 67.75 218 GLN A C 1
ATOM 1749 O O . GLN A 1 218 ? 5.743 12.734 2.027 1.00 67.75 218 GLN A O 1
ATOM 1754 N N . TYR A 1 219 ? 6.829 10.997 2.913 1.00 69.19 219 TYR A N 1
ATOM 1755 C CA . TYR A 1 219 ? 5.607 10.368 3.423 1.00 69.19 219 TYR A CA 1
ATOM 1756 C C . TYR A 1 219 ? 4.980 11.192 4.548 1.00 69.19 219 TYR A C 1
ATOM 1758 O O . TYR A 1 219 ? 3.766 11.387 4.573 1.00 69.19 219 TYR A O 1
ATOM 1766 N N . GLN A 1 220 ? 5.815 11.782 5.409 1.00 72.75 220 GLN A N 1
ATOM 1767 C CA . GLN A 1 220 ? 5.360 12.760 6.394 1.00 72.75 220 GLN A CA 1
ATOM 1768 C C . GLN A 1 220 ? 4.714 13.985 5.718 1.00 72.75 220 GLN A C 1
ATOM 1770 O O . GLN A 1 220 ? 3.624 14.390 6.119 1.00 72.75 220 GLN A O 1
ATOM 1775 N N . LYS A 1 221 ? 5.318 14.510 4.638 1.00 81.56 221 LYS A N 1
ATOM 1776 C CA . LYS A 1 221 ? 4.711 15.567 3.808 1.00 81.56 221 LYS A CA 1
ATOM 1777 C C . LYS A 1 221 ? 3.367 15.117 3.216 1.00 81.56 221 LYS A C 1
ATOM 1779 O O . LYS A 1 221 ? 2.412 15.886 3.227 1.00 81.56 221 LYS A O 1
ATOM 1784 N N . GLY A 1 222 ? 3.275 13.882 2.724 1.00 86.62 222 GLY A N 1
ATOM 1785 C CA . GLY A 1 222 ? 2.038 13.307 2.192 1.00 86.62 222 GLY A CA 1
ATOM 1786 C C . GLY A 1 222 ? 0.914 13.325 3.221 1.00 86.62 222 GLY A C 1
ATOM 1787 O O . GLY A 1 222 ? -0.163 13.841 2.942 1.00 86.62 222 GLY A O 1
ATOM 1788 N N . LYS A 1 223 ? 1.190 12.866 4.445 1.00 89.12 223 LYS A N 1
ATOM 1789 C CA . LYS A 1 223 ? 0.228 12.907 5.553 1.00 89.12 223 LYS A CA 1
ATOM 1790 C C . LYS A 1 223 ? -0.249 14.328 5.866 1.00 89.12 223 LYS A C 1
ATOM 1792 O O . LYS A 1 223 ? -1.433 14.539 6.106 1.00 89.12 223 LYS A O 1
ATOM 1797 N N . GLU A 1 224 ? 0.655 15.306 5.875 1.00 89.62 224 GLU A N 1
ATOM 1798 C CA . GLU A 1 224 ? 0.314 16.714 6.128 1.00 89.62 224 GLU A CA 1
ATOM 1799 C C . GLU A 1 224 ? -0.608 17.285 5.044 1.00 89.62 224 GLU A C 1
ATOM 1801 O O . GLU A 1 224 ? -1.594 17.947 5.368 1.00 89.62 224 GLU A O 1
ATOM 1806 N N . ILE A 1 225 ? -0.339 16.966 3.773 1.00 90.88 225 ILE A N 1
ATOM 1807 C CA . ILE A 1 225 ? -1.207 17.332 2.645 1.00 90.88 225 ILE A CA 1
ATOM 1808 C C . ILE A 1 225 ? -2.591 16.699 2.814 1.00 90.88 225 ILE A C 1
ATOM 1810 O O . ILE A 1 225 ? -3.598 17.401 2.740 1.00 90.88 225 ILE A O 1
ATOM 1814 N N . ILE A 1 226 ? -2.656 15.395 3.100 1.00 94.50 226 ILE A N 1
ATOM 1815 C CA . ILE A 1 226 ? -3.926 14.689 3.307 1.00 94.50 226 ILE A CA 1
ATOM 1816 C C . ILE A 1 226 ? -4.710 15.271 4.483 1.00 94.50 226 ILE A C 1
ATOM 1818 O O . ILE A 1 226 ? -5.904 15.528 4.348 1.00 94.50 226 ILE A O 1
ATOM 1822 N N . SER A 1 227 ? -4.045 15.546 5.605 1.00 94.19 227 SER A N 1
ATOM 1823 C CA . SER A 1 227 ? -4.662 16.180 6.772 1.00 94.19 227 SER A CA 1
ATOM 1824 C C . SER A 1 227 ? -5.238 17.559 6.433 1.00 94.19 227 SER A C 1
ATOM 1826 O O . SER A 1 227 ? -6.360 17.878 6.824 1.00 94.19 227 SER A O 1
ATOM 1828 N N . CYS A 1 228 ? -4.519 18.366 5.647 1.00 93.38 228 CYS A N 1
ATOM 1829 C CA . CYS A 1 228 ? -5.012 19.659 5.173 1.00 93.38 228 CYS A CA 1
ATOM 1830 C C . CYS A 1 228 ? -6.278 19.503 4.313 1.00 93.38 228 CYS A C 1
ATOM 1832 O O . CYS A 1 228 ? -7.294 20.131 4.611 1.00 93.38 228 CYS A O 1
ATOM 1834 N N . ILE A 1 229 ? -6.256 18.610 3.318 1.00 94.00 229 ILE A N 1
ATOM 1835 C CA . ILE A 1 229 ? -7.411 18.341 2.446 1.00 94.00 229 ILE A CA 1
ATOM 1836 C C . ILE A 1 229 ? -8.603 17.821 3.261 1.00 94.00 229 ILE A C 1
ATOM 1838 O O . ILE A 1 229 ? -9.734 18.258 3.043 1.00 94.00 229 ILE A O 1
ATOM 1842 N N . TYR A 1 230 ? -8.364 16.930 4.228 1.00 95.69 230 TYR A N 1
ATOM 1843 C CA . TYR A 1 230 ? -9.401 16.408 5.116 1.00 95.69 230 TYR A CA 1
ATOM 1844 C C . TYR A 1 230 ? -10.061 17.518 5.937 1.00 95.69 230 TYR A C 1
ATOM 1846 O O . TYR A 1 230 ? -11.285 17.609 5.976 1.00 95.69 230 TYR A O 1
ATOM 1854 N N . ASN A 1 231 ? -9.264 18.376 6.575 1.00 94.56 231 ASN A N 1
ATOM 1855 C CA . ASN A 1 231 ? -9.784 19.432 7.442 1.00 94.56 231 ASN A CA 1
ATOM 1856 C C . ASN A 1 231 ? -10.555 20.505 6.662 1.00 94.56 231 ASN A C 1
ATOM 1858 O O . ASN A 1 231 ? -11.498 21.084 7.193 1.00 94.56 231 ASN A O 1
ATOM 1862 N N . GLU A 1 232 ? -10.173 20.768 5.410 1.00 94.00 232 GLU A N 1
ATOM 1863 C CA . GLU A 1 232 ? -10.842 21.767 4.573 1.00 94.00 232 GLU A CA 1
ATOM 1864 C C . GLU A 1 232 ? -12.072 21.215 3.840 1.00 94.00 232 GLU A C 1
ATOM 1866 O O . GLU A 1 232 ? -13.064 21.924 3.686 1.00 94.00 232 GLU A O 1
ATOM 1871 N N . SER A 1 233 ? -12.004 19.974 3.350 1.00 95.44 233 SER A N 1
ATOM 1872 C CA . SER A 1 233 ? -12.965 19.434 2.373 1.00 95.44 233 SER A CA 1
ATOM 1873 C C . SER A 1 233 ? -13.503 18.033 2.703 1.00 95.44 233 SER A C 1
ATOM 1875 O O . SER A 1 233 ? -14.339 17.502 1.967 1.00 95.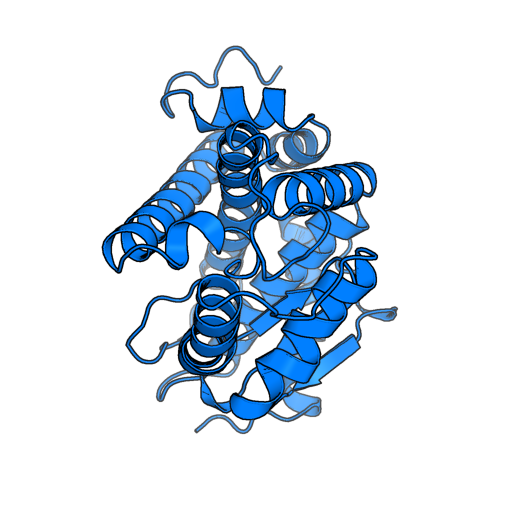44 233 SER A O 1
ATOM 1877 N N . GLY A 1 234 ? -13.057 17.426 3.804 1.00 95.81 234 GLY A N 1
ATOM 1878 C CA . GLY A 1 234 ? -13.504 16.118 4.287 1.00 95.81 234 GLY A CA 1
ATOM 1879 C C . GLY A 1 234 ? -12.989 14.919 3.482 1.00 95.81 234 GLY A C 1
ATOM 1880 O O . GLY A 1 234 ? -12.306 15.047 2.463 1.00 95.81 234 GLY A O 1
ATOM 1881 N N . ARG A 1 235 ? -13.363 13.708 3.927 1.00 97.12 235 ARG A N 1
ATOM 1882 C CA . ARG A 1 235 ? -12.930 12.435 3.315 1.00 97.12 235 ARG A CA 1
ATOM 1883 C C . ARG A 1 235 ? -13.273 12.320 1.828 1.00 97.12 235 ARG A C 1
ATOM 1885 O O . ARG A 1 235 ? -12.475 11.798 1.055 1.00 97.12 235 ARG A O 1
ATOM 1892 N N . GLY A 1 236 ?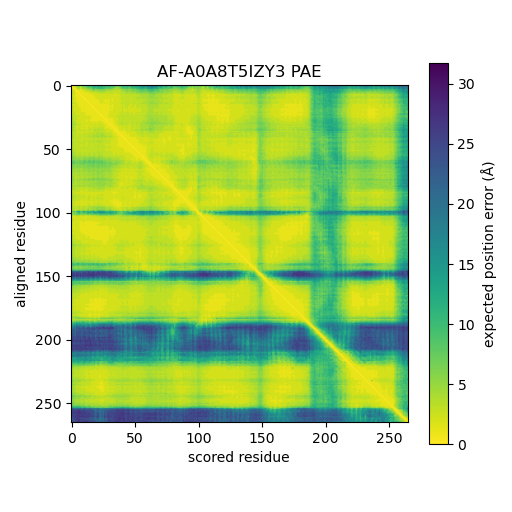 -14.426 12.848 1.414 1.00 96.88 236 GLY A N 1
ATOM 1893 C CA . GLY A 1 236 ? -14.860 12.805 0.017 1.00 96.88 236 GLY A CA 1
ATOM 1894 C C . GLY A 1 236 ? -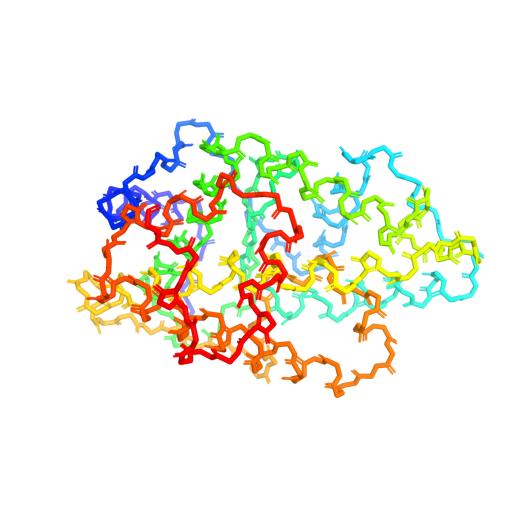13.881 13.486 -0.947 1.00 96.88 236 GLY A C 1
ATOM 1895 O O . GLY A 1 236 ? -13.757 13.046 -2.086 1.00 96.88 236 GLY A O 1
ATOM 1896 N N . ALA A 1 237 ? -13.153 14.519 -0.506 1.00 96.06 237 ALA A N 1
ATOM 1897 C CA . ALA A 1 237 ? -12.126 15.165 -1.323 1.00 96.06 237 ALA A CA 1
ATOM 1898 C C . ALA A 1 237 ? -10.882 14.290 -1.511 1.00 96.06 237 ALA A C 1
ATOM 1900 O O . ALA A 1 237 ? -10.368 14.216 -2.623 1.00 96.06 237 ALA A O 1
ATOM 1901 N N . ILE A 1 238 ? -10.451 13.574 -0.468 1.00 96.44 238 ILE A N 1
ATOM 1902 C CA . ILE A 1 238 ? -9.356 12.596 -0.565 1.00 96.44 238 ILE A CA 1
ATOM 1903 C C . ILE A 1 238 ? -9.745 11.464 -1.515 1.00 96.44 238 ILE A C 1
ATOM 1905 O O . ILE A 1 238 ? -8.968 11.112 -2.394 1.00 96.44 238 ILE A O 1
ATOM 1909 N N . ASN A 1 239 ? -10.973 10.945 -1.403 1.00 96.94 239 ASN A N 1
ATOM 1910 C CA . ASN A 1 239 ? -11.439 9.864 -2.274 1.00 96.94 239 ASN A CA 1
ATOM 1911 C C . ASN A 1 239 ? -11.443 10.271 -3.762 1.00 96.94 239 ASN A C 1
ATOM 1913 O O . ASN A 1 239 ? -11.171 9.439 -4.624 1.00 96.94 239 ASN A O 1
ATOM 1917 N N . ARG A 1 240 ? -11.668 11.557 -4.078 1.00 96.06 240 ARG A N 1
ATOM 1918 C CA . ARG A 1 240 ? -11.541 12.078 -5.451 1.00 96.06 240 ARG A CA 1
ATOM 1919 C C . ARG A 1 240 ? -10.101 12.116 -5.963 1.00 96.06 240 ARG A C 1
ATOM 1921 O O . ARG A 1 240 ? -9.921 12.053 -7.173 1.00 96.06 240 ARG A O 1
ATOM 1928 N N . LEU A 1 241 ? -9.086 12.179 -5.096 1.00 95.75 241 LEU A N 1
ATOM 1929 C CA . LEU A 1 241 ? -7.681 12.127 -5.530 1.00 95.75 241 LEU A CA 1
ATOM 1930 C C . LEU A 1 241 ? -7.354 10.798 -6.217 1.00 95.75 241 LEU A C 1
ATOM 1932 O O . LEU A 1 241 ? -6.565 10.780 -7.155 1.00 95.75 241 LEU A O 1
ATOM 1936 N N . TYR A 1 242 ? -8.006 9.708 -5.805 1.00 96.00 242 TYR A N 1
ATOM 1937 C CA . TYR A 1 242 ? -7.858 8.402 -6.448 1.00 96.00 242 TYR A CA 1
ATOM 1938 C C . TYR A 1 242 ? -8.555 8.297 -7.797 1.00 96.00 242 TYR A C 1
ATOM 1940 O O . TYR A 1 242 ? -8.457 7.233 -8.380 1.00 96.00 242 TYR A O 1
ATOM 1948 N N . GLN A 1 243 ? -9.254 9.342 -8.260 1.00 94.88 243 GLN A N 1
ATOM 1949 C CA . GLN A 1 243 ? -9.861 9.440 -9.596 1.00 94.88 243 GLN A CA 1
ATOM 1950 C C . GLN A 1 243 ? -9.004 10.256 -10.578 1.00 94.88 243 GLN A C 1
ATOM 1952 O O . GLN A 1 243 ? -9.373 10.420 -11.741 1.00 94.88 243 GLN A O 1
ATOM 1957 N N . LEU A 1 244 ? -7.898 10.827 -10.095 1.00 93.62 244 LEU A N 1
ATOM 1958 C CA . LEU A 1 244 ? -6.996 11.662 -10.877 1.00 93.62 244 LEU A CA 1
ATOM 1959 C C . LEU A 1 244 ? -5.943 10.810 -11.585 1.00 93.62 244 LEU A C 1
ATOM 1961 O O . LEU A 1 244 ? -5.513 9.771 -11.080 1.00 93.62 244 LEU A O 1
ATOM 1965 N N . ASP A 1 245 ? -5.472 11.290 -12.734 1.00 93.38 245 ASP A N 1
ATOM 1966 C CA . ASP A 1 245 ? -4.299 10.704 -13.373 1.00 93.38 245 ASP A CA 1
ATOM 1967 C C . ASP A 1 245 ? -3.001 11.064 -12.621 1.00 93.38 245 ASP A C 1
ATOM 1969 O O . ASP A 1 245 ? -2.945 11.949 -11.760 1.00 93.38 245 ASP A O 1
ATOM 1973 N N . TYR A 1 246 ? -1.914 10.367 -12.952 1.00 90.38 246 TYR A N 1
ATOM 1974 C CA . TYR A 1 246 ? -0.631 10.551 -12.275 1.00 90.38 246 TYR A CA 1
ATOM 1975 C C . TYR A 1 246 ? -0.003 11.940 -12.478 1.00 90.38 246 TYR A C 1
ATOM 1977 O O . TYR A 1 246 ? 0.815 12.341 -11.653 1.00 90.38 246 TYR A O 1
ATOM 1985 N N . LYS A 1 247 ? -0.358 12.682 -13.537 1.00 91.94 247 LYS A N 1
ATOM 1986 C CA . LYS A 1 247 ? 0.146 14.045 -13.777 1.00 91.94 247 LYS A CA 1
ATOM 1987 C C . LYS A 1 247 ? -0.590 15.047 -12.899 1.00 91.94 247 LYS A C 1
ATOM 1989 O O . LYS A 1 247 ? 0.034 15.903 -12.289 1.00 91.94 247 LYS A O 1
ATOM 1994 N N . GLN A 1 248 ? -1.903 14.893 -12.767 1.00 93.31 248 GLN A N 1
ATOM 1995 C CA . GLN A 1 248 ? -2.709 15.698 -11.853 1.00 93.31 248 GLN A CA 1
ATOM 1996 C C . GLN A 1 248 ? -2.292 15.474 -10.391 1.00 93.31 248 GLN A C 1
ATOM 1998 O O . GLN A 1 248 ? -2.210 16.425 -9.614 1.00 93.31 248 GLN A O 1
ATOM 2003 N N . ILE A 1 249 ? -1.989 14.226 -10.011 1.00 91.31 249 ILE A N 1
ATOM 2004 C CA . ILE A 1 249 ? -1.439 13.913 -8.682 1.00 91.31 249 ILE A CA 1
ATOM 2005 C C . ILE A 1 249 ? -0.065 14.567 -8.501 1.00 91.31 249 ILE A C 1
ATOM 2007 O O . ILE A 1 249 ? 0.201 15.155 -7.452 1.00 91.31 249 ILE A O 1
ATOM 2011 N N . ASP A 1 250 ? 0.803 14.494 -9.511 1.00 89.38 250 ASP A N 1
ATOM 2012 C CA . ASP A 1 250 ? 2.109 15.152 -9.491 1.00 89.38 250 ASP A CA 1
ATOM 2013 C C . ASP A 1 250 ? 1.986 16.664 -9.264 1.00 89.38 250 ASP A C 1
ATOM 2015 O O . ASP A 1 250 ? 2.608 17.186 -8.337 1.00 89.38 250 ASP A O 1
ATOM 2019 N N . ASP A 1 251 ? 1.108 17.343 -10.007 1.00 88.75 251 ASP A N 1
ATOM 2020 C CA . ASP A 1 251 ? 0.842 18.775 -9.847 1.00 88.75 251 ASP A CA 1
ATOM 2021 C C . ASP A 1 251 ? 0.444 19.113 -8.402 1.00 88.75 251 ASP A C 1
ATOM 2023 O O . ASP A 1 251 ? 1.020 20.006 -7.781 1.00 88.75 251 ASP A O 1
ATOM 2027 N N . ILE A 1 252 ? -0.477 18.351 -7.807 1.00 85.75 252 ILE A N 1
ATOM 2028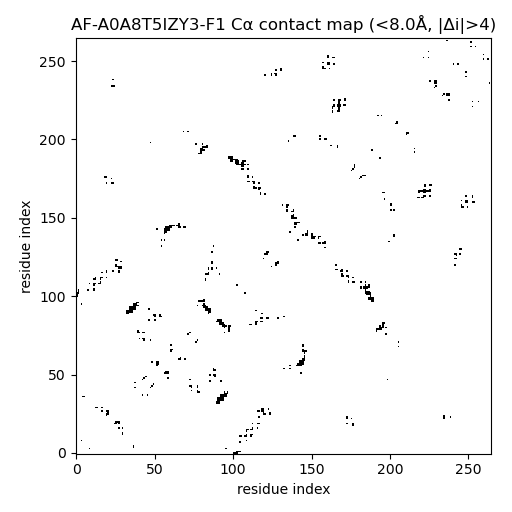 C CA . ILE A 1 252 ? -0.899 18.544 -6.412 1.00 85.75 252 ILE A CA 1
ATOM 2029 C C . ILE A 1 252 ? 0.298 18.357 -5.461 1.00 85.75 252 ILE A C 1
ATOM 2031 O O . ILE A 1 252 ? 0.627 19.222 -4.647 1.00 85.75 252 ILE A O 1
ATOM 2035 N N . PHE A 1 253 ? 1.012 17.242 -5.543 1.00 81.94 253 PHE A N 1
ATOM 2036 C CA . PHE A 1 253 ? 2.018 16.909 -4.530 1.00 81.94 253 PHE A CA 1
ATOM 2037 C C . PHE A 1 253 ? 3.366 17.636 -4.720 1.00 81.94 253 PHE A C 1
ATOM 2039 O O . PHE A 1 253 ? 4.164 17.723 -3.767 1.00 81.94 253 PHE A O 1
ATOM 2046 N N . ARG A 1 254 ? 3.608 18.227 -5.900 1.00 79.00 254 ARG A N 1
ATOM 2047 C CA . ARG A 1 254 ? 4.718 19.162 -6.160 1.00 79.00 254 ARG A CA 1
ATOM 2048 C C . ARG A 1 254 ? 4.428 20.578 -5.678 1.00 79.00 254 ARG A C 1
ATOM 2050 O O . ARG A 1 254 ? 5.358 21.245 -5.215 1.00 79.00 254 ARG A O 1
ATOM 2057 N N . LEU A 1 255 ? 3.177 21.031 -5.739 1.00 65.12 255 LEU A N 1
ATOM 2058 C CA . LEU A 1 255 ? 2.791 22.345 -5.232 1.00 65.12 255 LEU A CA 1
ATOM 2059 C C . LEU A 1 255 ? 3.043 22.459 -3.715 1.00 65.12 255 LEU A C 1
ATOM 2061 O O . LEU A 1 255 ? 3.025 21.486 -2.956 1.00 65.12 255 LEU A O 1
ATOM 2065 N N . ASN A 1 256 ? 3.354 23.680 -3.271 1.00 56.47 256 ASN A N 1
ATOM 2066 C CA . ASN A 1 256 ? 3.533 23.991 -1.854 1.00 56.47 256 ASN A CA 1
ATOM 2067 C C . ASN A 1 256 ? 2.207 23.722 -1.112 1.00 56.47 256 ASN A C 1
ATOM 2069 O O . ASN A 1 256 ? 1.172 24.150 -1.632 1.00 56.47 256 ASN A O 1
ATOM 2073 N N . PRO A 1 257 ? 2.214 23.083 0.078 1.00 53.50 257 PRO A N 1
ATOM 2074 C CA . PRO A 1 257 ? 1.000 22.718 0.800 1.00 53.50 257 PRO A CA 1
ATOM 2075 C C . PRO A 1 257 ? -0.059 23.819 0.991 1.00 53.50 257 PRO A C 1
ATOM 2077 O O . PRO A 1 257 ? -1.218 23.532 1.255 1.00 53.50 257 PRO A O 1
ATOM 2080 N N . PHE A 1 258 ? 0.316 25.089 0.845 1.00 50.78 258 PHE A N 1
ATOM 2081 C CA . PHE A 1 258 ? -0.575 26.242 0.986 1.00 50.78 258 PHE A CA 1
ATOM 2082 C C . PHE A 1 258 ? -1.307 26.670 -0.306 1.00 50.78 258 PHE A C 1
ATOM 2084 O O . PHE A 1 258 ? -2.073 27.632 -0.274 1.00 50.78 258 PHE A O 1
ATOM 2091 N N . MET A 1 259 ? -1.091 25.990 -1.440 1.00 49.84 259 MET A N 1
ATOM 2092 C CA . MET A 1 259 ? -1.616 26.383 -2.764 1.00 49.84 259 MET A CA 1
ATOM 2093 C C . MET A 1 259 ? -2.812 25.538 -3.259 1.00 49.84 259 MET A C 1
ATOM 2095 O O . MET A 1 259 ? -3.288 25.756 -4.368 1.00 49.84 259 MET A O 1
ATOM 2099 N N . TYR A 1 260 ? -3.355 24.611 -2.458 1.00 50.91 260 TYR A N 1
ATOM 2100 C CA . TYR A 1 260 ? -4.388 23.646 -2.895 1.00 50.91 260 TYR A CA 1
ATOM 2101 C C . TYR A 1 260 ? -5.773 24.218 -3.230 1.00 50.91 260 TYR A C 1
ATOM 2103 O O . TYR A 1 260 ? -6.610 23.520 -3.804 1.00 50.91 260 TYR A O 1
ATOM 2111 N N . LYS A 1 261 ? -6.016 25.496 -2.930 1.00 49.81 261 LYS A N 1
ATOM 2112 C CA . LYS A 1 261 ? -7.341 26.135 -3.013 1.00 49.81 261 LYS A CA 1
ATOM 2113 C C . LYS A 1 261 ? -7.943 26.210 -4.424 1.00 49.81 261 LYS A C 1
ATOM 2115 O O . LYS A 1 261 ? -9.127 26.517 -4.550 1.00 49.81 261 LYS A O 1
ATOM 2120 N N . THR A 1 262 ? -7.163 25.980 -5.481 1.00 50.28 262 THR A N 1
ATOM 2121 C CA . THR A 1 262 ? -7.601 26.188 -6.873 1.00 50.28 262 THR A CA 1
ATOM 2122 C C . THR A 1 262 ? -7.961 24.916 -7.641 1.00 50.28 262 THR A C 1
ATOM 2124 O O . THR A 1 262 ? -8.631 25.036 -8.661 1.00 50.28 262 THR A O 1
ATOM 2127 N N . HIS A 1 263 ? -7.569 23.723 -7.176 1.00 47.16 263 HIS A N 1
ATOM 2128 C CA . HIS A 1 263 ? -7.677 22.487 -7.976 1.00 47.16 263 HIS A CA 1
ATOM 2129 C C . HIS A 1 263 ? -8.706 21.468 -7.469 1.00 47.16 263 HIS A C 1
ATOM 2131 O O . HIS A 1 263 ? -9.043 20.540 -8.198 1.00 47.16 263 HIS A O 1
ATOM 2137 N N . ILE A 1 264 ? -9.234 21.643 -6.255 1.00 49.22 264 ILE A N 1
ATOM 2138 C CA . ILE A 1 264 ? -10.243 20.755 -5.667 1.00 49.22 264 ILE A CA 1
ATOM 2139 C C . ILE A 1 264 ? -11.528 21.570 -5.470 1.00 49.22 264 ILE A C 1
ATOM 2141 O O . ILE A 1 264 ? -11.792 22.091 -4.388 1.00 49.22 264 ILE A O 1
ATOM 2145 N N . LYS A 1 265 ? -12.310 21.725 -6.538 1.00 42.12 265 LYS A N 1
ATOM 2146 C CA . LYS A 1 265 ? -13.712 22.157 -6.482 1.00 42.12 265 LYS A CA 1
ATOM 2147 C C . LYS A 1 265 ? -14.566 21.157 -7.236 1.00 42.12 265 LYS A C 1
ATOM 2149 O O . LYS A 1 265 ? -14.134 20.762 -8.339 1.00 42.12 265 LYS A O 1
#

Foldseek 3Di:
DPPDDPVLVLVLCVVQQVLLCVQQVFHLPVVPEAEEEDALQCCCVPPQVVLCVLLVAAADQPDPQLVLLSVCCRPPVSQQAQKAQRLSVRYIYGHPVFFDPFFDSLQVSLVVSLRSLLSRLCPVQVVLVVLLSVLQCLCCPRHNRDRDPPGPNVSLLLNLLSVLLSLLVSVLSSVVCCVPPNVVGDTDGPDDHNDHPPNRNSVQVSPDPVSRVVSVVSNVLSVVLVVLCCVVPNSVQSSCLSVDHSVLSSVSSVDDSVPPPPNRD